Protein AF-A0A9Q1GSH5-F1 (afdb_monomer_lite)

Sequence (243 aa):
MPGALDWSPEFVQIGCDTKAAPYMNKELLRVFGKEKMWRERLWKKGLVKTSVMAPRKNPDYVGTEEDPTCIICQQYLYLSAVVCHCRPATFVCLEHWEHLCECTPRKRHLLYRHSLAELDELICMPENAISGCSNSRRQRSLLQQNLSSTDSGALTKKVKGKQMTLAQLAEEWLLNSCKIFQLSFSSNAYANALKEAQQFLWSGSEMDPVSPIVYYNHLSSHSSGGGFGLPGLVSPTVSPKIV

Organism: NCBI:txid171969

Secondary structure (DSSP, 8-state):
-PPP-------------TTTHHHHHHHHHHHHHHHHHHHHHHHHTT--EEEEPPPPS-TT-SSSTTSPBPTTT--B-SSEEEEETTEEEEEE-SSSGGGG-SS-GGGEEEEESS-HHHHHHHHHHHHHHH---S-TTHHHHHHHHHHTTTT-S--EEEETTEEEEHHHHHHHHHHHHHHHHT-SS-HHHHHHHHHHHGGGTTS-GGGTTTHHHHHHHHHHHH-SS---PPPP-----------

InterPro domains:
  IPR004198 Zinc finger, C5HC2-type [PF02928] (70-122)

pLDDT: mean 73.52, std 22.81, range [26.66, 98.31]

Radius of gyration: 21.25 Å; chains: 1; bounding box: 63×48×52 Å

Structure (mmCIF, N/CA/C/O backbone):
data_AF-A0A9Q1GSH5-F1
#
_entry.id   AF-A0A9Q1GSH5-F1
#
loop_
_atom_site.group_PDB
_atom_site.id
_atom_site.type_symbol
_atom_site.label_atom_id
_atom_site.label_alt_id
_atom_site.label_comp_id
_atom_site.label_asym_id
_atom_site.label_entity_id
_atom_site.label_seq_id
_atom_site.pdbx_PDB_ins_code
_atom_site.Cartn_x
_atom_site.Cartn_y
_atom_site.Cartn_z
_atom_site.occupancy
_atom_site.B_iso_or_equiv
_atom_site.auth_seq_id
_atom_site.auth_comp_id
_atom_site.auth_asym_id
_atom_site.auth_atom_id
_atom_site.pdbx_PDB_model_num
ATOM 1 N N . MET A 1 1 ? 44.795 -21.238 22.437 1.00 34.97 1 MET A N 1
ATOM 2 C CA . MET A 1 1 ? 44.532 -19.922 21.821 1.00 34.97 1 MET A CA 1
ATOM 3 C C . MET A 1 1 ? 43.912 -20.172 20.450 1.00 34.97 1 MET A C 1
ATOM 5 O O . MET A 1 1 ? 44.666 -20.378 19.509 1.00 34.97 1 MET A O 1
ATOM 9 N N . PRO A 1 2 ? 42.580 -20.302 20.328 1.00 35.09 2 PRO A N 1
ATOM 10 C CA . PRO A 1 2 ? 41.930 -20.400 19.026 1.00 35.09 2 PRO A CA 1
ATOM 11 C C . PRO A 1 2 ? 41.778 -19.000 18.422 1.00 35.09 2 PRO A C 1
ATOM 13 O O . PRO A 1 2 ? 41.397 -18.060 19.119 1.00 35.09 2 PRO A O 1
ATOM 16 N N . GLY A 1 3 ? 42.144 -18.887 17.146 1.00 33.84 3 GLY A N 1
ATOM 17 C CA . GLY A 1 3 ? 42.161 -17.651 16.371 1.00 33.84 3 GLY A CA 1
ATOM 18 C C . GLY A 1 3 ? 40.789 -16.994 16.268 1.00 33.84 3 GLY A C 1
ATOM 19 O O . GLY A 1 3 ? 39.771 -17.664 16.099 1.00 33.84 3 GLY A O 1
ATOM 20 N N . ALA A 1 4 ? 40.796 -15.668 16.387 1.00 36.09 4 ALA A N 1
ATOM 21 C CA . ALA A 1 4 ? 39.641 -14.823 16.163 1.00 36.09 4 ALA A CA 1
ATOM 22 C C . ALA A 1 4 ? 39.127 -15.031 14.733 1.00 36.09 4 ALA A C 1
ATOM 24 O O . ALA A 1 4 ? 39.857 -14.817 13.767 1.00 36.09 4 ALA A O 1
ATOM 25 N N . LEU A 1 5 ? 37.874 -15.469 14.617 1.00 37.97 5 LEU A N 1
ATOM 26 C CA . LEU A 1 5 ? 37.127 -15.386 13.373 1.00 37.97 5 LEU A CA 1
ATOM 27 C C . LEU A 1 5 ? 36.903 -13.901 13.087 1.00 37.97 5 LEU A C 1
ATOM 29 O O . LEU A 1 5 ? 36.197 -13.216 13.829 1.00 37.97 5 LEU A O 1
ATOM 33 N N . ASP A 1 6 ? 37.579 -13.428 12.047 1.00 32.09 6 ASP A N 1
ATOM 34 C CA . ASP A 1 6 ? 37.414 -12.120 11.430 1.00 32.09 6 ASP A CA 1
ATOM 35 C C . ASP A 1 6 ? 35.977 -12.004 10.902 1.00 32.09 6 ASP A C 1
ATOM 37 O O . ASP A 1 6 ? 35.644 -12.483 9.821 1.00 32.09 6 ASP A O 1
ATOM 41 N N . TRP A 1 7 ? 35.091 -11.432 11.718 1.00 35.31 7 TRP A N 1
ATOM 42 C CA . TRP A 1 7 ? 33.760 -11.001 11.297 1.00 35.31 7 TRP A CA 1
ATOM 43 C C . TRP A 1 7 ? 33.873 -9.618 10.658 1.00 35.31 7 TRP A C 1
ATOM 45 O O . TRP A 1 7 ? 33.422 -8.615 11.214 1.00 35.31 7 TRP A O 1
ATOM 55 N N . SER A 1 8 ? 34.489 -9.559 9.484 1.00 35.97 8 SER A N 1
ATOM 56 C CA . SER A 1 8 ? 34.325 -8.420 8.591 1.00 35.97 8 SER A CA 1
ATOM 57 C C . SER A 1 8 ? 32.989 -8.590 7.854 1.00 35.97 8 SER A C 1
ATOM 59 O O . SER A 1 8 ? 32.766 -9.645 7.257 1.00 35.97 8 SER A O 1
ATOM 61 N N . PRO A 1 9 ? 32.062 -7.613 7.892 1.00 38.12 9 PRO A N 1
ATOM 62 C CA . PRO A 1 9 ? 30.866 -7.679 7.071 1.00 38.12 9 PRO A CA 1
ATOM 63 C C . PRO A 1 9 ? 31.322 -7.584 5.619 1.00 38.12 9 PRO A C 1
ATOM 65 O O . PRO A 1 9 ? 31.797 -6.534 5.185 1.00 38.12 9 PRO A O 1
ATOM 68 N N . GLU A 1 10 ? 31.222 -8.691 4.884 1.00 31.12 10 GLU A N 1
ATOM 69 C CA . GLU A 1 10 ? 31.360 -8.683 3.435 1.00 31.12 10 GLU A CA 1
ATOM 70 C C . GLU A 1 10 ? 30.299 -7.725 2.893 1.00 31.12 10 GLU A C 1
ATOM 72 O O . GLU A 1 10 ? 29.114 -8.046 2.788 1.00 31.12 10 GLU A O 1
ATOM 77 N N . PHE A 1 11 ? 30.723 -6.495 2.605 1.00 39.59 11 PHE A N 1
ATOM 78 C CA . PHE A 1 11 ? 29.961 -5.579 1.784 1.00 39.59 11 PHE A CA 1
ATOM 79 C C . PHE A 1 11 ? 29.756 -6.298 0.459 1.00 39.59 11 PHE A C 1
ATOM 81 O O . PHE A 1 11 ? 30.686 -6.410 -0.339 1.00 39.59 11 PHE A O 1
ATOM 88 N N . VAL A 1 12 ? 28.550 -6.822 0.244 1.00 39.72 12 VAL A N 1
ATOM 89 C CA . VAL A 1 12 ? 28.134 -7.331 -1.057 1.00 39.72 12 VAL A CA 1
ATOM 90 C C . VAL A 1 12 ? 28.260 -6.158 -2.016 1.00 39.72 12 VAL A C 1
ATOM 92 O O . VAL A 1 12 ? 27.420 -5.258 -2.049 1.00 39.72 12 VAL A O 1
ATOM 95 N N . GLN A 1 13 ? 29.372 -6.120 -2.744 1.00 43.88 13 GLN A N 1
ATOM 96 C CA . GLN A 1 13 ? 29.627 -5.109 -3.746 1.00 43.88 13 GLN A CA 1
ATOM 97 C C . GLN A 1 13 ? 28.683 -5.420 -4.899 1.00 43.88 13 GLN A C 1
ATOM 99 O O . GLN A 1 13 ? 28.976 -6.246 -5.762 1.00 43.88 13 GLN A O 1
ATOM 104 N N . ILE A 1 14 ? 27.500 -4.807 -4.865 1.00 56.19 14 ILE A N 1
ATOM 105 C CA . ILE A 1 14 ? 26.541 -4.858 -5.962 1.00 56.19 14 ILE A CA 1
ATOM 106 C C . ILE A 1 14 ? 27.272 -4.262 -7.165 1.00 56.19 14 ILE A C 1
ATOM 108 O O . ILE A 1 14 ? 27.471 -3.050 -7.244 1.00 56.19 14 ILE A O 1
ATOM 112 N N . GLY A 1 15 ? 27.742 -5.129 -8.062 1.00 57.06 15 GLY A N 1
ATOM 113 C CA . GLY A 1 15 ? 28.452 -4.760 -9.279 1.00 57.06 15 GLY A CA 1
ATOM 114 C C . GLY A 1 15 ? 27.506 -4.075 -10.256 1.00 57.06 15 GLY A C 1
ATOM 115 O O . GLY A 1 15 ? 27.074 -4.673 -11.234 1.00 57.06 15 GLY A O 1
ATOM 116 N N . CYS A 1 16 ? 27.132 -2.832 -9.970 1.00 63.25 16 CYS A N 1
ATOM 117 C CA . CYS A 1 16 ? 26.381 -1.992 -10.886 1.00 63.25 16 CYS A CA 1
ATOM 118 C C . CYS A 1 16 ? 27.379 -1.292 -11.813 1.00 63.25 16 CYS A C 1
ATOM 120 O O . CYS A 1 16 ? 28.283 -0.602 -11.338 1.00 63.25 16 CYS A O 1
ATOM 122 N N . ASP A 1 17 ? 27.230 -1.472 -13.130 1.00 73.31 17 ASP A N 1
ATOM 123 C CA . ASP A 1 17 ? 27.999 -0.710 -14.118 1.00 73.31 17 ASP A CA 1
ATOM 124 C C . ASP A 1 17 ? 27.843 0.787 -13.816 1.00 73.31 17 ASP A C 1
ATOM 126 O O . ASP A 1 17 ? 26.731 1.322 -13.809 1.00 73.31 17 ASP A O 1
ATOM 130 N N . THR A 1 18 ? 28.958 1.475 -13.568 1.00 76.25 18 THR A N 1
ATOM 131 C CA . THR A 1 18 ? 28.984 2.901 -13.214 1.00 76.25 18 THR A CA 1
ATOM 132 C C . THR A 1 18 ? 28.333 3.781 -14.281 1.00 76.25 18 THR A C 1
ATOM 134 O O . THR A 1 18 ? 27.841 4.865 -13.967 1.00 76.25 18 THR A O 1
ATOM 137 N N . LYS A 1 19 ? 28.258 3.309 -15.533 1.00 80.50 19 LYS A N 1
ATOM 138 C CA . LYS A 1 19 ? 27.541 3.979 -16.626 1.00 80.50 19 LYS A CA 1
ATOM 139 C C . LYS A 1 19 ? 26.026 3.772 -16.561 1.00 80.50 19 LYS A C 1
ATOM 141 O O . LYS A 1 19 ? 25.282 4.664 -16.964 1.00 80.50 19 LYS A O 1
ATOM 146 N N . ALA A 1 20 ? 25.566 2.627 -16.056 1.00 78.69 20 ALA A N 1
ATOM 147 C CA . ALA A 1 20 ? 24.148 2.286 -15.917 1.00 78.69 20 ALA A CA 1
ATOM 148 C C . ALA A 1 20 ? 23.537 2.818 -14.609 1.00 78.69 20 ALA A C 1
ATOM 150 O O . ALA A 1 20 ? 22.365 3.201 -14.582 1.00 78.69 20 ALA A O 1
ATOM 151 N N . ALA A 1 21 ? 24.347 2.911 -13.554 1.00 77.62 21 ALA A N 1
ATOM 152 C CA . ALA A 1 21 ? 23.991 3.410 -12.230 1.00 77.62 21 ALA A CA 1
ATOM 153 C C . ALA A 1 21 ? 23.112 4.678 -12.207 1.00 77.62 21 ALA A C 1
ATOM 155 O O . ALA A 1 21 ? 22.066 4.654 -11.555 1.00 77.62 21 ALA A O 1
ATOM 156 N N . PRO A 1 22 ? 23.443 5.781 -12.915 1.00 79.38 22 PRO A N 1
ATOM 157 C CA . PRO A 1 22 ? 22.617 6.989 -12.868 1.00 79.38 22 PRO A CA 1
ATOM 158 C C . PRO A 1 22 ? 21.214 6.780 -13.457 1.00 79.38 22 PRO A C 1
ATOM 160 O O . PRO A 1 22 ? 20.242 7.340 -12.947 1.00 79.38 22 PRO A O 1
ATOM 163 N N . TYR A 1 23 ? 21.087 5.959 -14.503 1.00 82.88 23 TYR A N 1
ATOM 164 C CA . TYR A 1 23 ? 19.794 5.632 -15.105 1.00 82.88 23 TYR A CA 1
ATOM 165 C C . TYR A 1 23 ? 18.976 4.731 -14.185 1.00 82.88 23 TYR A C 1
ATOM 167 O O . TYR A 1 23 ? 17.793 4.988 -13.973 1.00 82.88 23 TYR A O 1
ATOM 175 N N . MET A 1 24 ? 19.617 3.727 -13.584 1.00 82.25 24 MET A N 1
ATOM 176 C CA . MET A 1 24 ? 18.979 2.855 -12.601 1.00 82.25 24 MET A CA 1
ATOM 177 C C . MET A 1 24 ? 18.469 3.650 -11.399 1.00 82.25 24 MET A C 1
ATOM 179 O O . MET A 1 24 ? 17.294 3.541 -11.068 1.00 82.25 24 MET A O 1
ATOM 183 N N . ASN A 1 25 ? 19.295 4.514 -10.804 1.00 79.88 25 ASN A N 1
ATOM 184 C CA . ASN A 1 25 ? 18.892 5.346 -9.667 1.00 79.88 25 ASN A CA 1
ATOM 185 C C . ASN A 1 25 ? 17.712 6.256 -10.020 1.00 79.88 25 ASN A C 1
ATOM 187 O O . ASN A 1 25 ? 16.754 6.359 -9.254 1.00 79.88 25 ASN A O 1
ATOM 191 N N . LYS A 1 26 ? 17.730 6.873 -11.208 1.00 83.81 26 LYS A N 1
ATOM 192 C CA . LYS A 1 26 ? 16.608 7.686 -11.690 1.00 83.81 26 LYS A CA 1
ATOM 193 C C . LYS A 1 26 ? 15.316 6.872 -11.796 1.00 83.81 26 LYS A C 1
ATOM 195 O O . LYS A 1 26 ? 14.264 7.343 -11.362 1.00 83.81 26 LYS A O 1
ATOM 200 N N . GLU A 1 27 ? 15.380 5.666 -12.353 1.00 88.56 27 GLU A N 1
ATOM 201 C CA . GLU A 1 27 ? 14.209 4.797 -12.487 1.00 88.56 27 GLU A CA 1
ATOM 202 C C . GLU A 1 27 ? 13.716 4.266 -11.137 1.00 88.56 27 GLU A C 1
ATOM 204 O O . GLU A 1 27 ? 12.509 4.268 -10.894 1.00 88.56 27 GLU A O 1
ATOM 209 N N . LEU A 1 28 ? 14.616 3.896 -10.224 1.00 87.75 28 LEU A N 1
ATOM 210 C CA . LEU A 1 28 ? 14.270 3.469 -8.866 1.00 87.75 28 LEU A CA 1
ATOM 211 C C . LEU A 1 28 ? 13.559 4.583 -8.091 1.00 87.75 28 LEU A C 1
ATOM 213 O O . LEU A 1 28 ? 12.504 4.345 -7.503 1.00 87.75 28 LEU A O 1
ATOM 217 N N . LEU A 1 29 ? 14.062 5.818 -8.168 1.00 87.31 29 LEU A N 1
ATOM 218 C CA . LEU A 1 29 ? 13.411 6.988 -7.573 1.00 87.31 29 LEU A CA 1
ATOM 219 C C . LEU A 1 29 ? 12.030 7.249 -8.181 1.00 87.31 29 LEU A C 1
ATOM 221 O O . LEU A 1 29 ? 11.082 7.562 -7.458 1.00 87.31 29 LEU A O 1
ATOM 225 N N . ARG A 1 30 ? 11.884 7.091 -9.503 1.00 90.50 30 ARG A N 1
ATOM 226 C CA . ARG A 1 30 ? 10.587 7.219 -10.184 1.00 90.50 30 ARG A CA 1
ATOM 227 C C . ARG A 1 30 ? 9.598 6.159 -9.698 1.00 90.50 30 ARG A C 1
ATOM 229 O O . ARG A 1 30 ? 8.437 6.484 -9.447 1.00 90.50 30 ARG A O 1
ATOM 236 N N . VAL A 1 31 ? 10.040 4.908 -9.569 1.00 91.94 31 VAL A N 1
ATOM 237 C CA . VAL A 1 31 ? 9.223 3.792 -9.071 1.00 91.94 31 VAL A CA 1
ATOM 238 C C . VAL A 1 31 ? 8.808 4.037 -7.622 1.00 91.94 31 VAL A C 1
ATOM 240 O O . VAL A 1 31 ? 7.618 3.966 -7.325 1.00 91.94 31 VAL A O 1
ATOM 243 N N . PHE A 1 32 ? 9.743 4.412 -6.748 1.00 91.81 32 PHE A N 1
ATOM 244 C CA . PHE A 1 32 ? 9.466 4.738 -5.349 1.00 91.81 32 PHE A CA 1
ATOM 245 C C . PHE A 1 32 ? 8.489 5.897 -5.188 1.00 91.81 32 PHE A C 1
ATOM 247 O O . PHE A 1 32 ? 7.507 5.776 -4.459 1.00 91.81 32 PHE A O 1
ATOM 254 N N . GLY A 1 33 ? 8.712 7.004 -5.900 1.00 90.94 33 GLY A N 1
ATOM 255 C CA . GLY A 1 33 ? 7.821 8.161 -5.850 1.00 90.94 33 GLY A CA 1
ATOM 256 C C . GLY A 1 33 ? 6.398 7.804 -6.280 1.00 90.94 33 GLY A C 1
ATOM 257 O O . GLY A 1 33 ? 5.430 8.185 -5.619 1.00 90.94 33 GLY A O 1
ATOM 258 N N . LYS A 1 34 ? 6.266 7.011 -7.351 1.00 94.44 34 LYS A N 1
ATOM 259 C CA . LYS A 1 34 ? 4.972 6.526 -7.842 1.00 94.44 34 LYS A CA 1
ATOM 260 C C . LYS A 1 34 ? 4.291 5.599 -6.832 1.00 94.44 34 LYS A C 1
ATOM 262 O O . LYS A 1 34 ? 3.103 5.766 -6.566 1.00 94.44 34 LYS A O 1
ATOM 267 N N . GLU A 1 35 ? 5.037 4.659 -6.264 1.00 95.69 35 GLU A N 1
ATOM 268 C CA . GLU A 1 35 ? 4.556 3.715 -5.254 1.00 95.69 35 GLU A CA 1
ATOM 269 C C . GLU A 1 35 ? 4.056 4.445 -4.000 1.00 95.69 35 GLU A C 1
ATOM 271 O O . GLU A 1 35 ? 2.913 4.252 -3.579 1.00 95.69 35 GLU A O 1
ATOM 276 N N . LYS A 1 36 ? 4.874 5.352 -3.454 1.00 93.88 36 LYS A N 1
ATOM 277 C CA . LYS A 1 36 ? 4.535 6.196 -2.304 1.00 93.88 36 LYS A CA 1
ATOM 278 C C . LYS A 1 36 ? 3.255 6.990 -2.549 1.00 93.88 36 LYS A C 1
ATOM 280 O O . LYS A 1 36 ? 2.306 6.868 -1.776 1.00 93.88 36 LYS A O 1
ATOM 285 N N . MET A 1 37 ? 3.201 7.740 -3.651 1.00 94.62 37 MET A N 1
ATOM 286 C CA . MET A 1 37 ? 2.047 8.572 -4.006 1.00 94.62 37 MET A CA 1
ATOM 287 C C . MET A 1 37 ? 0.753 7.753 -4.074 1.00 94.62 37 MET A C 1
ATOM 289 O O . MET A 1 37 ? -0.279 8.170 -3.540 1.00 94.62 37 MET A O 1
ATOM 293 N N . TRP A 1 38 ? 0.794 6.563 -4.677 1.00 96.69 38 TRP A N 1
ATOM 294 C CA . TRP A 1 38 ? -0.391 5.719 -4.776 1.00 96.69 38 TRP A CA 1
ATOM 295 C C . TRP A 1 38 ? -0.813 5.113 -3.437 1.00 96.69 38 TRP A C 1
ATOM 297 O O . TRP A 1 38 ? -2.005 5.156 -3.127 1.00 96.69 38 TRP A O 1
ATOM 307 N N . ARG A 1 39 ? 0.111 4.604 -2.610 1.00 96.44 39 ARG A N 1
ATOM 308 C CA . ARG A 1 39 ? -0.238 4.074 -1.275 1.00 96.44 39 ARG A CA 1
ATOM 309 C C . ARG A 1 39 ? -0.872 5.148 -0.388 1.00 96.44 39 ARG A C 1
ATOM 311 O O . ARG A 1 39 ? -1.925 4.924 0.212 1.00 96.44 39 ARG A O 1
ATOM 318 N N . GLU A 1 40 ? -0.301 6.349 -0.395 1.00 93.88 40 GLU A N 1
ATOM 319 C CA . GLU A 1 40 ? -0.843 7.520 0.297 1.00 93.88 40 GLU A CA 1
ATOM 320 C C . GLU A 1 40 ? -2.247 7.890 -0.197 1.00 93.88 40 GLU A C 1
ATOM 322 O O . GLU A 1 40 ? -3.157 8.155 0.599 1.00 93.88 40 GLU A O 1
ATOM 327 N N . ARG A 1 41 ? -2.460 7.866 -1.517 1.00 93.88 41 ARG A N 1
ATOM 328 C CA . ARG A 1 41 ? -3.761 8.143 -2.134 1.00 93.88 41 ARG A CA 1
ATOM 329 C C . ARG A 1 41 ? -4.818 7.116 -1.734 1.00 93.88 41 ARG A C 1
ATOM 331 O O . ARG A 1 41 ? -5.942 7.505 -1.412 1.00 93.88 41 ARG A O 1
ATOM 338 N N . LEU A 1 42 ? -4.472 5.830 -1.718 1.00 94.69 42 LEU A N 1
ATOM 339 C CA . LEU A 1 42 ? -5.362 4.749 -1.281 1.00 94.69 42 LEU A CA 1
ATOM 340 C C . LEU A 1 42 ? -5.777 4.922 0.182 1.00 94.69 42 LEU A C 1
ATOM 342 O O . LEU A 1 42 ? -6.965 4.830 0.511 1.00 94.69 42 LEU A O 1
ATOM 346 N N . TRP A 1 43 ? -4.820 5.254 1.048 1.00 93.69 43 TRP A N 1
ATOM 347 C CA . TRP A 1 43 ? -5.090 5.516 2.457 1.00 93.69 43 TRP A CA 1
ATOM 348 C C . TRP A 1 43 ? -6.002 6.737 2.650 1.00 93.69 43 TRP A C 1
ATOM 350 O O . TRP A 1 43 ? -7.003 6.647 3.369 1.00 93.69 43 TRP A O 1
ATOM 360 N N . LYS A 1 44 ? -5.739 7.846 1.935 1.00 92.12 44 LYS A N 1
ATOM 361 C CA . LYS A 1 44 ? -6.604 9.046 1.890 1.00 92.12 44 LYS A CA 1
ATOM 362 C C . LYS A 1 44 ? -8.038 8.696 1.451 1.00 92.12 44 LYS A C 1
ATOM 364 O O . LYS A 1 44 ? -8.998 9.272 1.961 1.00 92.12 44 LYS A O 1
ATOM 369 N N . LYS A 1 45 ? -8.202 7.724 0.547 1.00 92.75 45 LYS A N 1
ATOM 370 C CA . LYS A 1 45 ? -9.500 7.219 0.056 1.00 92.75 45 LYS A CA 1
ATOM 371 C C . LYS A 1 45 ? -10.181 6.209 0.993 1.00 92.75 45 LYS A C 1
ATOM 373 O O . LYS A 1 45 ? -11.296 5.773 0.710 1.00 92.75 45 LYS A O 1
ATOM 378 N N . GLY A 1 46 ? -9.567 5.868 2.127 1.00 91.62 46 GLY A N 1
ATOM 379 C CA . GLY A 1 46 ? -10.166 5.028 3.168 1.00 91.62 46 GLY A CA 1
ATOM 380 C C . GLY A 1 46 ? -9.826 3.539 3.077 1.00 91.62 46 GLY A C 1
ATOM 381 O O . GLY A 1 46 ? -10.454 2.736 3.774 1.00 91.62 46 GLY A O 1
ATOM 382 N N . LEU A 1 47 ? -8.843 3.166 2.256 1.00 93.75 47 LEU A N 1
ATOM 383 C CA . LEU A 1 47 ? -8.286 1.817 2.212 1.00 93.75 47 LEU A CA 1
ATOM 384 C C . LEU A 1 47 ? -7.233 1.680 3.324 1.00 93.75 47 LEU A C 1
ATOM 386 O O . LEU A 1 47 ? -6.062 1.988 3.144 1.00 93.75 47 LEU A O 1
ATOM 390 N N . VAL A 1 48 ? -7.690 1.292 4.515 1.00 91.25 48 VAL A N 1
ATOM 391 C CA . VAL A 1 48 ? -6.860 1.271 5.738 1.00 91.25 48 VAL A CA 1
ATOM 392 C C . VAL A 1 48 ? -6.283 -0.099 6.074 1.00 91.25 48 VAL A C 1
ATOM 394 O O . VAL A 1 48 ? -5.329 -0.188 6.836 1.00 91.25 48 VAL A O 1
ATOM 397 N N . LYS A 1 49 ? -6.876 -1.168 5.543 1.00 92.81 49 LYS A N 1
ATOM 398 C CA . LYS A 1 49 ? -6.438 -2.536 5.813 1.00 92.81 49 LYS A CA 1
ATOM 399 C C . LYS A 1 49 ? -5.271 -2.880 4.906 1.00 92.81 49 LYS A C 1
ATOM 401 O O . LYS A 1 49 ? -5.392 -2.760 3.685 1.00 92.81 49 LYS A O 1
ATOM 406 N N . THR A 1 50 ? -4.181 -3.339 5.498 1.00 94.06 50 THR A N 1
ATOM 407 C CA . THR A 1 50 ? -2.957 -3.664 4.772 1.00 94.06 50 THR A CA 1
AT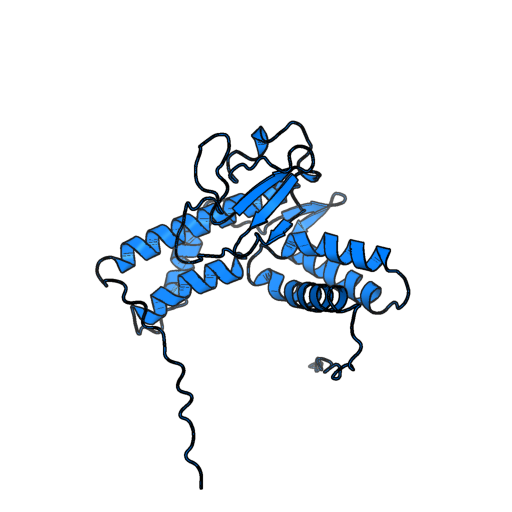OM 408 C C . THR A 1 50 ? -2.367 -4.973 5.284 1.00 94.06 50 THR A C 1
ATOM 410 O O . THR A 1 50 ? -2.661 -5.412 6.400 1.00 94.06 50 THR A O 1
ATOM 413 N N . SER A 1 51 ? -1.569 -5.641 4.461 1.00 92.06 51 SER A N 1
ATOM 414 C CA . SER A 1 51 ? -0.832 -6.842 4.851 1.00 92.06 51 SER A CA 1
ATOM 415 C C . SER A 1 51 ? 0.413 -7.001 3.988 1.00 92.06 51 SER A C 1
ATOM 417 O O . SER A 1 51 ? 0.430 -6.574 2.832 1.00 92.06 51 SER A O 1
ATOM 419 N N . VAL A 1 52 ? 1.439 -7.640 4.542 1.00 91.81 52 VAL A N 1
ATOM 420 C CA . VAL A 1 52 ? 2.638 -7.996 3.781 1.00 91.81 52 VAL A CA 1
ATOM 421 C C . VAL A 1 52 ? 2.298 -9.141 2.820 1.00 91.81 52 VAL A C 1
ATOM 423 O O . VAL A 1 52 ? 1.532 -10.045 3.163 1.00 91.81 52 VAL A O 1
ATOM 426 N N . MET A 1 53 ? 2.826 -9.089 1.600 1.00 91.38 53 MET A N 1
ATOM 427 C CA . MET A 1 53 ? 2.726 -10.180 0.631 1.00 91.38 53 MET A CA 1
ATOM 428 C C . MET A 1 53 ? 3.475 -11.421 1.125 1.00 91.38 53 MET A C 1
ATOM 430 O O . MET A 1 53 ? 4.462 -11.317 1.850 1.00 91.38 53 MET A O 1
ATOM 434 N N . ALA A 1 54 ? 3.033 -12.604 0.697 1.00 86.38 54 ALA A N 1
ATOM 435 C CA . ALA A 1 54 ? 3.747 -13.833 1.014 1.00 86.38 54 ALA A CA 1
ATOM 436 C C . ALA A 1 54 ? 5.193 -13.781 0.465 1.00 86.38 54 ALA A C 1
ATOM 438 O O . ALA A 1 54 ? 5.406 -13.293 -0.656 1.00 86.38 54 ALA A O 1
ATOM 439 N N . PRO A 1 55 ? 6.187 -14.281 1.225 1.00 84.44 55 PRO A N 1
ATOM 440 C CA . PRO A 1 55 ? 7.543 -14.438 0.719 1.00 84.44 55 PRO A CA 1
ATOM 441 C C . PRO A 1 55 ? 7.550 -15.288 -0.553 1.00 84.44 55 PRO A C 1
ATOM 443 O O . PRO A 1 55 ? 6.822 -16.277 -0.650 1.00 84.44 55 PRO A O 1
ATOM 446 N N . ARG A 1 56 ? 8.379 -14.902 -1.526 1.00 84.69 56 ARG A N 1
ATOM 447 C CA . ARG A 1 56 ? 8.582 -15.695 -2.744 1.00 84.69 56 ARG A CA 1
ATOM 448 C C . ARG A 1 56 ? 9.523 -16.849 -2.473 1.00 84.69 56 ARG A C 1
ATOM 450 O O . ARG A 1 56 ? 10.442 -16.711 -1.667 1.00 84.69 56 ARG A O 1
ATOM 457 N N . LYS A 1 57 ? 9.352 -17.940 -3.215 1.00 84.31 57 LYS A N 1
ATOM 458 C CA . LYS A 1 57 ? 10.349 -19.017 -3.239 1.00 84.31 57 LYS A CA 1
ATOM 459 C C . LYS A 1 57 ? 11.601 -18.575 -3.989 1.00 84.31 57 LYS A C 1
ATOM 461 O O . LYS A 1 57 ? 12.702 -18.905 -3.571 1.00 84.31 57 LYS A O 1
ATOM 466 N N . ASN A 1 58 ? 11.416 -17.789 -5.052 1.00 80.81 58 ASN A N 1
ATOM 467 C CA . ASN A 1 58 ? 12.488 -17.306 -5.921 1.00 80.81 58 ASN A CA 1
ATOM 468 C C . ASN A 1 58 ? 12.543 -15.765 -5.900 1.00 80.81 58 ASN A C 1
ATOM 470 O O . ASN A 1 58 ? 11.964 -15.114 -6.773 1.00 80.81 58 ASN A O 1
ATOM 474 N N . PRO A 1 59 ? 13.193 -15.150 -4.893 1.00 79.25 59 PRO A N 1
ATOM 475 C CA . PRO A 1 59 ? 13.207 -13.698 -4.718 1.00 79.25 59 PRO A CA 1
ATOM 476 C C . PRO A 1 59 ? 13.977 -12.940 -5.808 1.00 79.25 59 PRO A C 1
ATOM 478 O O . PRO A 1 59 ? 13.749 -11.743 -5.946 1.00 79.25 59 PRO A O 1
ATOM 481 N N . ASP A 1 60 ? 14.803 -13.607 -6.610 1.00 78.94 60 ASP A N 1
ATOM 482 C CA . ASP A 1 60 ? 15.613 -12.955 -7.650 1.00 78.94 60 ASP A CA 1
ATOM 483 C C . ASP A 1 60 ? 14.874 -12.772 -8.987 1.00 78.94 60 ASP A C 1
ATOM 485 O O . ASP A 1 60 ? 15.353 -12.074 -9.879 1.00 78.94 60 ASP A O 1
ATOM 489 N N . TYR A 1 61 ? 13.686 -13.368 -9.139 1.00 78.62 61 TYR A N 1
ATOM 490 C CA . TYR A 1 61 ? 12.945 -13.387 -10.401 1.00 78.62 61 TYR A CA 1
ATOM 491 C C . TYR A 1 61 ? 11.594 -12.693 -10.256 1.00 78.62 61 TYR A C 1
ATOM 493 O O . TYR A 1 61 ? 10.843 -12.953 -9.321 1.00 78.62 61 TYR A O 1
ATOM 501 N N . VAL A 1 62 ? 11.261 -11.807 -11.193 1.00 79.88 62 VAL A N 1
ATOM 502 C CA . VAL A 1 62 ? 9.943 -11.157 -11.282 1.00 79.88 62 VAL A CA 1
ATOM 503 C C . VAL A 1 62 ? 9.132 -11.812 -12.395 1.00 79.88 62 VAL A C 1
ATOM 505 O O . VAL A 1 62 ? 9.672 -12.110 -13.457 1.00 79.88 62 VAL A O 1
ATOM 5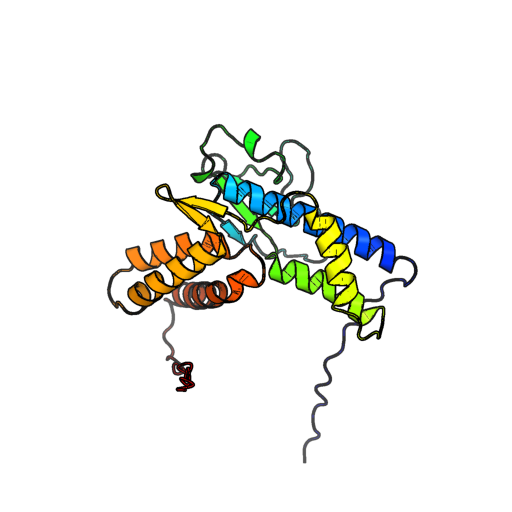08 N N . GLY A 1 63 ? 7.834 -11.994 -12.165 1.00 72.12 63 GLY A N 1
ATOM 509 C CA . GLY A 1 63 ? 6.903 -12.518 -13.164 1.00 72.12 63 GLY A CA 1
ATOM 510 C C . GLY A 1 63 ? 6.849 -14.040 -13.224 1.00 72.12 63 GLY A C 1
ATOM 511 O O . GLY A 1 63 ? 6.612 -14.618 -14.280 1.00 72.12 63 GLY A O 1
ATOM 512 N N . THR A 1 64 ? 7.095 -14.691 -12.090 1.00 74.81 64 THR A N 1
ATOM 513 C CA . THR A 1 64 ? 6.820 -16.126 -11.926 1.00 74.81 64 THR A CA 1
ATOM 514 C C . THR A 1 64 ? 5.328 -16.348 -11.645 1.00 74.81 64 THR A C 1
ATOM 516 O O . THR A 1 64 ? 4.609 -15.387 -11.374 1.00 74.81 64 THR A O 1
ATOM 519 N N . GLU A 1 65 ? 4.851 -17.601 -11.640 1.00 70.44 65 GLU A N 1
ATOM 520 C CA . GLU A 1 65 ? 3.462 -17.926 -11.245 1.00 70.44 65 GLU A CA 1
ATOM 521 C C . GLU A 1 65 ? 3.089 -17.422 -9.832 1.00 70.44 65 GLU A C 1
ATOM 523 O O . GLU A 1 65 ? 1.911 -17.347 -9.487 1.00 70.44 65 GLU A O 1
ATOM 528 N N . GLU A 1 66 ? 4.080 -17.050 -9.013 1.00 79.50 66 GLU A N 1
ATOM 529 C CA . GLU A 1 66 ? 3.895 -16.499 -7.667 1.00 79.50 66 GLU A CA 1
ATOM 530 C C . GLU A 1 66 ? 3.533 -15.003 -7.660 1.00 79.50 66 GLU A C 1
ATOM 532 O O . GLU A 1 66 ? 2.986 -14.516 -6.669 1.00 79.50 66 GLU A O 1
ATOM 537 N N . ASP A 1 67 ? 3.840 -14.257 -8.730 1.00 84.44 67 ASP A N 1
ATOM 538 C CA . ASP A 1 67 ? 3.568 -12.820 -8.815 1.00 84.44 67 ASP A CA 1
ATOM 539 C C . ASP A 1 67 ? 2.184 -12.579 -9.446 1.00 84.44 67 ASP A C 1
ATOM 541 O O . ASP A 1 67 ? 1.997 -12.828 -10.642 1.00 84.44 67 ASP A O 1
ATOM 545 N N . PRO A 1 68 ? 1.198 -12.051 -8.694 1.00 91.00 68 PRO A N 1
ATOM 546 C CA . PRO A 1 68 ? -0.126 -11.821 -9.248 1.00 91.00 68 PRO A CA 1
ATOM 547 C C . PRO A 1 68 ? -0.077 -10.748 -10.336 1.00 91.00 68 PRO A C 1
ATOM 549 O O . PRO A 1 68 ? 0.690 -9.786 -10.254 1.00 91.00 68 PRO A O 1
ATOM 552 N N . THR A 1 69 ? -0.942 -10.868 -11.338 1.00 95.56 69 THR A N 1
ATOM 553 C CA . THR A 1 69 ? -1.114 -9.842 -12.368 1.00 95.56 69 THR A CA 1
ATOM 554 C C . THR A 1 69 ? -2.342 -8.989 -12.088 1.00 95.56 69 THR A C 1
ATOM 556 O O . THR A 1 69 ? -3.327 -9.419 -11.480 1.00 95.56 69 THR A O 1
ATOM 559 N N . CYS A 1 70 ? -2.298 -7.733 -12.528 1.00 97.62 70 CYS A N 1
ATOM 560 C CA . CYS A 1 70 ? -3.495 -6.911 -12.552 1.00 97.62 70 CYS A CA 1
ATOM 561 C C . CYS A 1 70 ? -4.474 -7.474 -13.580 1.00 97.62 70 CYS A C 1
ATOM 563 O O . CYS A 1 70 ? -4.156 -7.510 -14.764 1.00 97.62 70 CYS A O 1
ATOM 565 N N . ILE A 1 71 ? -5.706 -7.774 -13.172 1.00 97.56 71 ILE A N 1
ATOM 566 C CA . ILE A 1 71 ? -6.720 -8.278 -14.111 1.00 97.56 71 ILE A CA 1
ATOM 567 C C . ILE A 1 71 ? -7.112 -7.292 -15.227 1.00 97.56 71 ILE A C 1
ATOM 569 O O . ILE A 1 71 ? -7.751 -7.696 -16.191 1.00 97.56 71 ILE A O 1
ATOM 573 N N . ILE A 1 72 ? -6.748 -6.010 -15.103 1.00 97.81 72 ILE A N 1
ATOM 574 C CA . ILE A 1 72 ? -7.085 -4.960 -16.075 1.00 97.81 72 ILE A CA 1
ATOM 575 C C . ILE A 1 72 ? -5.911 -4.696 -17.023 1.00 97.81 72 ILE A C 1
ATOM 577 O O . ILE A 1 72 ? -6.063 -4.857 -18.228 1.00 97.81 72 ILE A O 1
ATOM 581 N N . CYS A 1 73 ? -4.733 -4.325 -16.506 1.00 97.69 73 CYS A N 1
ATOM 582 C CA . CYS A 1 73 ? -3.573 -4.005 -17.351 1.00 97.69 73 CYS A CA 1
ATOM 583 C C . CYS A 1 73 ? -2.566 -5.144 -17.535 1.00 97.69 73 CYS A C 1
ATOM 585 O O . CYS A 1 73 ? -1.555 -4.938 -18.198 1.00 97.69 73 CYS A O 1
ATOM 587 N N . GLN A 1 74 ? -2.797 -6.312 -16.931 1.00 95.81 74 GLN A N 1
ATOM 588 C CA . GLN A 1 74 ? -1.934 -7.499 -17.019 1.00 95.81 74 GLN A CA 1
ATOM 589 C C . GLN A 1 74 ? -0.488 -7.304 -16.525 1.00 95.81 74 GLN A C 1
ATOM 591 O O . GLN A 1 74 ? 0.344 -8.192 -16.664 1.00 95.81 74 GLN A O 1
ATOM 596 N N . GLN A 1 75 ? -0.176 -6.172 -15.886 1.00 93.69 75 GLN A N 1
ATOM 597 C CA . GLN A 1 75 ? 1.129 -5.942 -15.273 1.00 93.69 75 GLN A CA 1
ATOM 598 C C . GLN A 1 75 ? 1.317 -6.831 -14.035 1.00 93.69 75 GLN A C 1
ATOM 600 O O . GLN A 1 75 ? 0.410 -6.926 -13.202 1.00 93.69 75 GLN A O 1
ATOM 605 N N . TYR A 1 76 ? 2.516 -7.399 -13.871 1.00 94.31 76 TYR A N 1
ATOM 606 C CA . TYR A 1 76 ? 2.939 -8.053 -12.631 1.00 94.31 76 TYR A CA 1
ATOM 607 C C . TYR A 1 76 ? 2.944 -7.081 -11.444 1.00 94.31 76 TYR A C 1
ATOM 609 O O . TYR A 1 76 ? 3.511 -5.985 -11.498 1.00 94.31 76 TYR A O 1
ATOM 617 N N . LEU A 1 77 ? 2.328 -7.503 -10.345 1.00 94.44 77 LEU A N 1
ATOM 618 C CA . LEU A 1 77 ? 2.133 -6.720 -9.128 1.00 94.44 77 LEU A CA 1
ATOM 619 C C . LEU A 1 77 ? 3.228 -7.017 -8.105 1.00 94.44 77 LEU A C 1
ATOM 621 O O . LEU A 1 77 ? 2.963 -7.499 -7.007 1.00 94.44 77 LEU A O 1
ATOM 625 N N . TYR A 1 78 ? 4.473 -6.732 -8.483 1.00 92.25 78 TYR A N 1
ATOM 626 C CA . TYR A 1 78 ? 5.634 -7.082 -7.667 1.00 92.25 78 TYR A CA 1
ATOM 627 C C . TYR A 1 78 ? 5.686 -6.342 -6.318 1.00 92.25 78 TYR A C 1
ATOM 629 O O . TYR A 1 78 ? 5.905 -6.970 -5.283 1.00 92.25 78 TYR A O 1
ATOM 637 N N . LEU A 1 79 ? 5.515 -5.013 -6.330 1.00 93.38 79 LEU A N 1
ATOM 638 C CA . LEU A 1 79 ? 5.669 -4.174 -5.133 1.00 93.38 79 LEU A CA 1
ATOM 639 C C . LEU A 1 79 ? 4.421 -4.159 -4.258 1.00 93.38 79 LEU A C 1
ATOM 641 O O . LEU A 1 79 ? 4.531 -4.288 -3.040 1.00 93.38 79 LEU A O 1
ATOM 645 N N . SER A 1 80 ? 3.257 -3.975 -4.882 1.00 96.38 80 SER A N 1
ATOM 646 C CA . SER A 1 80 ? 1.973 -3.914 -4.197 1.00 96.38 80 SER A CA 1
ATOM 647 C C . SER A 1 80 ? 0.818 -4.334 -5.095 1.00 96.38 80 SER A C 1
ATOM 649 O O . SER A 1 80 ? 0.867 -4.205 -6.319 1.00 96.38 80 SER A O 1
ATOM 651 N N . ALA A 1 81 ? -0.266 -4.766 -4.458 1.00 97.38 81 ALA A N 1
ATOM 652 C CA . ALA A 1 81 ? -1.520 -5.145 -5.089 1.00 97.38 81 ALA A CA 1
ATOM 653 C C . ALA A 1 81 ? -2.708 -4.695 -4.234 1.00 97.38 81 ALA A C 1
ATOM 655 O O . ALA A 1 81 ? -2.600 -4.560 -3.016 1.00 97.38 81 ALA A O 1
ATOM 656 N N . VAL A 1 82 ? -3.871 -4.521 -4.858 1.00 97.94 82 VAL A N 1
ATOM 657 C CA . VAL A 1 82 ? -5.141 -4.353 -4.146 1.00 97.94 82 VAL A CA 1
ATOM 658 C C . VAL A 1 82 ? -6.021 -5.570 -4.385 1.00 97.94 82 VAL A C 1
ATOM 660 O O . VAL A 1 82 ? -6.248 -5.975 -5.525 1.00 97.94 82 VAL A O 1
ATOM 663 N N . VAL A 1 83 ? -6.546 -6.117 -3.292 1.00 97.38 83 VAL A N 1
ATOM 664 C CA . VAL A 1 83 ? -7.508 -7.224 -3.275 1.00 97.38 83 VAL A CA 1
ATOM 665 C C . VAL A 1 83 ? -8.751 -6.809 -2.489 1.00 97.38 83 VAL A C 1
ATOM 667 O O . VAL A 1 83 ? -8.736 -5.850 -1.716 1.00 97.38 83 VAL A O 1
ATOM 670 N N . CYS A 1 84 ? -9.866 -7.508 -2.674 1.00 96.94 84 CYS A N 1
ATOM 671 C CA . CYS A 1 84 ? -11.069 -7.296 -1.880 1.00 96.94 84 CYS A CA 1
ATOM 672 C C . CYS A 1 84 ? -11.574 -8.626 -1.341 1.00 96.94 84 CYS A C 1
ATOM 674 O O . CYS A 1 84 ? -11.511 -9.641 -2.023 1.00 96.94 84 CYS A O 1
ATOM 676 N N . HIS A 1 85 ? -12.150 -8.609 -0.140 1.00 92.06 85 HIS A N 1
ATOM 677 C CA . HIS A 1 85 ? -12.728 -9.811 0.457 1.00 92.06 85 HIS A CA 1
ATOM 678 C C . HIS A 1 85 ? -13.835 -10.450 -0.404 1.00 92.06 85 HIS A C 1
ATOM 680 O O . HIS A 1 85 ? -13.998 -11.661 -0.375 1.00 92.06 85 HIS A O 1
ATOM 686 N N . CYS A 1 86 ? -14.565 -9.661 -1.205 1.00 96.44 86 CYS A N 1
ATOM 687 C CA . CYS A 1 86 ? -15.572 -10.204 -2.125 1.00 96.44 86 CYS A CA 1
ATOM 688 C C . CYS A 1 86 ? -14.976 -10.938 -3.340 1.00 96.44 86 CYS A C 1
ATOM 690 O O . CYS A 1 86 ? -15.685 -11.698 -3.991 1.00 96.44 86 CYS A O 1
ATOM 692 N N . ARG A 1 87 ? -13.697 -10.698 -3.658 1.00 95.31 87 ARG A N 1
ATOM 693 C CA . ARG A 1 87 ? -12.972 -11.292 -4.790 1.00 95.31 87 ARG A CA 1
ATOM 694 C C . ARG A 1 87 ? -11.531 -11.630 -4.378 1.00 95.31 87 ARG A C 1
ATOM 696 O O . ARG A 1 87 ? -10.602 -10.947 -4.806 1.00 95.31 87 ARG A O 1
ATOM 703 N N . PRO A 1 88 ? -11.328 -12.650 -3.525 1.00 91.06 88 PRO A N 1
ATOM 704 C CA . PRO A 1 88 ? -10.023 -12.929 -2.921 1.00 91.06 88 PRO A CA 1
ATOM 705 C C . PRO A 1 88 ? -8.964 -13.416 -3.923 1.00 91.06 88 PRO A C 1
ATOM 707 O O . PRO A 1 88 ? -7.779 -13.244 -3.669 1.00 91.06 88 PRO A O 1
ATOM 710 N N . ALA A 1 89 ? -9.378 -13.984 -5.059 1.00 92.19 89 ALA A N 1
ATOM 711 C CA . ALA A 1 89 ? -8.483 -14.465 -6.117 1.00 92.19 89 ALA A CA 1
ATOM 712 C C . ALA A 1 89 ? -8.211 -13.417 -7.217 1.00 92.19 89 ALA A C 1
ATOM 714 O O . ALA A 1 89 ? -7.620 -13.732 -8.245 1.00 92.19 89 ALA A O 1
ATOM 715 N N . THR A 1 90 ? -8.687 -12.180 -7.048 1.00 95.81 90 THR A N 1
ATOM 716 C CA . THR A 1 90 ? -8.594 -11.127 -8.064 1.00 95.81 90 THR A CA 1
ATOM 717 C C . THR A 1 90 ? -7.757 -9.970 -7.548 1.00 95.81 90 THR A C 1
ATOM 719 O O . THR A 1 90 ? -8.088 -9.363 -6.528 1.00 95.81 90 THR A O 1
ATOM 722 N N . PHE A 1 91 ? -6.719 -9.616 -8.302 1.00 97.25 91 PHE A N 1
ATOM 723 C CA . PHE A 1 91 ? -5.791 -8.553 -7.944 1.00 97.25 91 PHE A CA 1
ATOM 724 C C . PHE A 1 91 ? -5.805 -7.438 -8.985 1.00 97.25 91 PHE A C 1
ATOM 726 O O . PHE A 1 91 ? -5.952 -7.667 -10.188 1.00 97.25 91 PHE A O 1
ATOM 733 N N . VAL A 1 92 ? -5.629 -6.206 -8.521 1.00 98.31 92 VAL A N 1
ATOM 734 C CA . VAL A 1 92 ? -5.399 -5.050 -9.390 1.00 98.31 92 VAL A CA 1
ATOM 735 C C . VAL A 1 92 ? -4.205 -4.240 -8.906 1.00 98.31 92 VAL A C 1
ATOM 737 O O . VAL A 1 92 ? -3.859 -4.270 -7.723 1.00 98.31 92 VAL A O 1
ATOM 740 N N . CYS A 1 93 ? -3.573 -3.505 -9.821 1.00 98.19 93 CYS A N 1
ATOM 741 C CA . CYS A 1 93 ? -2.546 -2.538 -9.454 1.00 98.19 93 CYS A CA 1
ATOM 742 C C . CYS A 1 93 ? -3.157 -1.349 -8.699 1.00 98.19 93 CYS A C 1
ATOM 744 O O . CYS A 1 93 ? -4.377 -1.158 -8.672 1.00 98.19 93 CYS A O 1
ATOM 746 N N . LEU A 1 94 ? -2.294 -0.517 -8.114 1.00 97.88 94 LEU A N 1
ATOM 747 C CA . LEU A 1 94 ? -2.725 0.640 -7.329 1.00 97.88 94 LEU A CA 1
ATOM 748 C C . LEU A 1 94 ? -3.482 1.689 -8.160 1.00 97.88 94 LEU A C 1
ATOM 750 O O . LEU A 1 94 ? -4.261 2.447 -7.598 1.00 97.88 94 LEU A O 1
ATOM 754 N N . GLU A 1 95 ? -3.294 1.712 -9.482 1.00 97.62 95 GLU A N 1
ATOM 755 C CA . GLU A 1 95 ? -4.000 2.623 -10.396 1.00 97.62 95 GLU A CA 1
ATOM 756 C C . GLU A 1 95 ? -5.427 2.150 -10.685 1.00 97.62 95 GLU A C 1
ATOM 758 O O . GLU A 1 95 ? -6.362 2.943 -10.702 1.00 97.62 95 GLU A O 1
ATOM 763 N N . HIS A 1 96 ? -5.614 0.837 -10.841 1.00 98.12 96 HIS A N 1
ATOM 764 C CA . HIS A 1 96 ? -6.899 0.228 -11.187 1.00 98.12 96 HIS A CA 1
ATOM 765 C C . HIS A 1 96 ? -7.739 -0.180 -9.967 1.00 98.12 96 HIS A C 1
ATOM 767 O O . HIS A 1 96 ? -8.765 -0.848 -10.105 1.00 98.12 96 HIS A O 1
ATOM 773 N N . TRP A 1 97 ? -7.335 0.226 -8.761 1.00 97.31 97 TRP A N 1
ATOM 774 C CA . TRP A 1 97 ? -7.987 -0.159 -7.508 1.00 97.31 97 TRP A CA 1
ATOM 775 C C . TRP A 1 97 ? -9.481 0.202 -7.447 1.00 97.31 97 TRP A C 1
ATOM 777 O O . TRP A 1 97 ? -10.256 -0.526 -6.821 1.00 97.31 97 TRP A O 1
ATOM 787 N N . GLU A 1 98 ? -9.901 1.304 -8.088 1.00 95.88 98 GLU A N 1
ATOM 788 C CA . GLU A 1 98 ? -11.305 1.746 -8.122 1.00 95.88 98 GLU A CA 1
ATOM 789 C C . GLU A 1 98 ? -12.196 0.769 -8.886 1.00 95.88 98 GLU A C 1
ATOM 791 O O . GLU A 1 98 ? -13.337 0.543 -8.481 1.00 95.88 98 GLU A O 1
ATOM 796 N N . HIS A 1 99 ? -11.636 0.117 -9.904 1.00 96.56 99 HIS A N 1
ATOM 797 C CA . HIS A 1 99 ? -12.328 -0.801 -10.802 1.00 96.56 99 HIS A CA 1
ATOM 798 C C . HIS A 1 99 ? -12.291 -2.260 -10.324 1.00 96.56 99 HIS A C 1
ATOM 800 O O . HIS A 1 99 ? -12.816 -3.145 -10.998 1.00 96.56 99 HIS A O 1
ATOM 806 N N . LEU A 1 100 ? -11.724 -2.534 -9.140 1.00 96.75 100 LEU A N 1
ATOM 807 C CA . LEU A 1 100 ? -11.663 -3.893 -8.602 1.00 96.75 100 LEU A CA 1
ATOM 808 C C . LEU A 1 100 ? -13.041 -4.480 -8.307 1.00 96.75 100 LEU A C 1
ATOM 810 O O . LEU A 1 100 ? -13.191 -5.686 -8.431 1.00 96.75 100 LEU A O 1
ATOM 814 N N . CYS A 1 101 ? -14.010 -3.698 -7.815 1.00 96.44 101 CYS A N 1
ATOM 815 C CA . CYS A 1 101 ? -15.388 -4.106 -7.471 1.00 96.44 101 CYS A CA 1
ATOM 816 C C . CYS A 1 101 ? -16.206 -2.918 -6.941 1.00 96.44 101 CYS A C 1
ATOM 818 O O . CYS A 1 101 ? -15.644 -1.883 -6.605 1.00 96.44 101 CYS A O 1
ATOM 820 N N . GLU A 1 102 ? -17.512 -3.097 -6.749 1.00 96.62 102 GLU A N 1
ATOM 821 C CA . GLU A 1 102 ? -18.414 -2.068 -6.197 1.00 96.62 102 GLU A CA 1
ATOM 822 C C . GLU A 1 102 ? -18.334 -1.922 -4.664 1.00 96.62 102 GLU A C 1
ATOM 824 O O . GLU A 1 102 ? -18.965 -1.049 -4.070 1.00 96.62 102 GLU A O 1
ATOM 829 N N . CYS A 1 103 ? -17.543 -2.760 -3.983 1.00 96.69 103 CYS A N 1
ATOM 830 C CA . CYS A 1 103 ? -17.362 -2.637 -2.539 1.00 96.69 103 CYS A CA 1
ATOM 831 C C . CYS A 1 103 ? -16.676 -1.318 -2.165 1.00 96.69 103 CYS A C 1
ATOM 833 O O . CYS A 1 103 ? -15.751 -0.861 -2.839 1.00 96.69 103 CYS A O 1
ATOM 835 N N . THR A 1 104 ? -17.052 -0.773 -1.006 1.00 95.12 104 THR A N 1
ATOM 836 C CA . THR A 1 104 ? -16.416 0.424 -0.446 1.00 95.12 104 THR A CA 1
ATOM 837 C C . THR A 1 104 ? -14.915 0.206 -0.187 1.00 95.12 104 THR A C 1
ATOM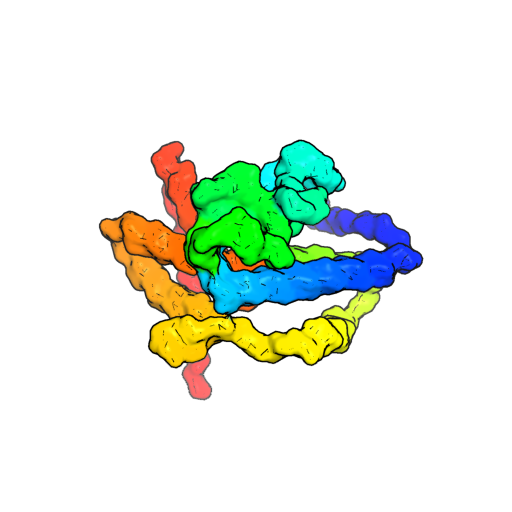 839 O O . THR A 1 104 ? -14.502 -0.918 0.125 1.00 95.12 104 THR A O 1
ATOM 842 N N . PRO A 1 105 ? -14.081 1.268 -0.222 1.00 93.88 105 PRO A N 1
ATOM 843 C CA . PRO A 1 105 ? -12.631 1.162 -0.006 1.00 93.88 105 PRO A CA 1
ATOM 844 C C . PRO A 1 105 ? -12.232 0.451 1.295 1.00 93.88 105 PRO A C 1
ATOM 846 O O . PRO A 1 105 ? -11.226 -0.245 1.335 1.00 93.88 105 PRO A O 1
ATOM 849 N N . ARG A 1 106 ? -13.066 0.535 2.342 1.00 90.94 106 ARG A N 1
ATOM 850 C CA . ARG A 1 106 ? -12.844 -0.132 3.639 1.00 90.94 106 ARG A CA 1
ATOM 851 C C . ARG A 1 106 ? -12.851 -1.666 3.570 1.00 90.94 106 ARG A C 1
ATOM 853 O O . ARG A 1 106 ? -12.323 -2.318 4.470 1.00 90.94 106 ARG A O 1
ATOM 860 N N . LYS A 1 107 ? -13.488 -2.249 2.547 1.00 93.56 107 LYS A N 1
ATOM 861 C CA . LYS A 1 107 ? -13.517 -3.704 2.300 1.00 93.56 107 LYS A CA 1
ATOM 862 C C . LYS A 1 107 ? -12.359 -4.176 1.412 1.00 93.56 107 LYS A C 1
ATOM 864 O O . LYS A 1 107 ? -12.220 -5.380 1.192 1.00 93.56 107 LYS A O 1
ATOM 869 N N . ARG A 1 108 ? -11.573 -3.248 0.864 1.00 95.75 108 ARG A N 1
ATOM 870 C CA . ARG A 1 108 ? -10.394 -3.526 0.042 1.00 95.75 108 ARG A CA 1
ATOM 871 C C . ARG A 1 108 ? -9.154 -3.540 0.935 1.00 95.75 108 ARG A C 1
ATOM 873 O O . ARG A 1 108 ? -9.131 -2.881 1.974 1.00 95.75 108 ARG A O 1
ATOM 880 N N . HIS A 1 109 ? -8.160 -4.322 0.543 1.00 94.88 109 HIS A N 1
ATOM 881 C CA . HIS A 1 109 ? -6.928 -4.554 1.284 1.00 94.88 109 HIS A CA 1
ATOM 882 C C . HIS A 1 109 ? -5.731 -4.245 0.383 1.00 94.88 109 HIS A C 1
ATOM 884 O O . HIS A 1 109 ? -5.713 -4.661 -0.777 1.00 94.88 109 HIS A O 1
ATOM 890 N N . LEU A 1 110 ? -4.753 -3.519 0.921 1.00 97.00 110 LEU A N 1
ATOM 891 C CA . LEU A 1 110 ? -3.478 -3.254 0.266 1.00 97.00 110 LEU A CA 1
ATOM 892 C C . LEU A 1 110 ? -2.514 -4.365 0.663 1.00 97.00 110 LEU A C 1
ATOM 894 O O . LEU A 1 110 ? -2.226 -4.550 1.843 1.00 97.00 110 LEU A O 1
ATOM 898 N N . LEU A 1 111 ? -2.007 -5.083 -0.320 1.00 95.88 111 LEU A N 1
ATOM 899 C CA . LEU A 1 111 ? -0.896 -6.000 -0.144 1.00 95.88 111 LEU A CA 1
ATOM 900 C C . LEU A 1 111 ? 0.370 -5.280 -0.585 1.00 95.88 111 LEU A C 1
ATOM 902 O O . LEU A 1 111 ? 0.359 -4.655 -1.644 1.00 95.88 111 LEU A O 1
ATOM 906 N N . TYR A 1 112 ? 1.435 -5.363 0.201 1.00 95.06 112 TYR A N 1
ATOM 907 C CA . TYR A 1 112 ? 2.722 -4.757 -0.130 1.00 95.06 112 TYR A CA 1
ATOM 908 C C . TYR A 1 112 ? 3.863 -5.722 0.176 1.00 95.06 112 TYR A C 1
ATOM 910 O O . TYR A 1 112 ? 3.785 -6.503 1.118 1.00 95.06 112 TYR A O 1
ATOM 918 N N . ARG A 1 113 ? 4.923 -5.688 -0.625 1.00 92.44 113 ARG A N 1
ATOM 919 C CA . ARG A 1 113 ? 6.102 -6.536 -0.423 1.00 92.44 113 ARG A CA 1
ATOM 920 C C . ARG A 1 113 ? 7.105 -5.909 0.534 1.00 92.44 113 ARG A C 1
ATOM 922 O O . ARG A 1 113 ? 7.593 -6.592 1.421 1.00 92.44 113 ARG A O 1
ATOM 929 N N . HIS A 1 114 ? 7.361 -4.618 0.344 1.00 91.31 114 HIS A N 1
ATOM 930 C CA . HIS A 1 114 ? 8.280 -3.832 1.160 1.00 91.31 114 HIS A CA 1
ATOM 931 C C . HIS A 1 114 ? 7.581 -2.588 1.704 1.00 91.31 114 HIS A C 1
ATOM 933 O O . HIS A 1 114 ? 6.767 -1.975 0.992 1.00 91.31 114 HIS A O 1
ATOM 939 N N . SER A 1 115 ? 7.867 -2.216 2.951 1.00 93.12 115 SER A N 1
ATOM 940 C CA . SER A 1 115 ? 7.447 -0.925 3.512 1.00 93.12 115 SER A CA 1
ATOM 941 C C . SER A 1 115 ? 8.122 0.227 2.756 1.00 93.12 115 SER A C 1
ATOM 943 O O . SER A 1 115 ? 9.092 0.024 2.023 1.00 93.12 115 SER A O 1
ATOM 945 N N . LEU A 1 116 ? 7.608 1.455 2.877 1.00 92.50 116 LEU A N 1
ATOM 946 C CA . LEU A 1 116 ? 8.298 2.596 2.266 1.00 92.50 116 LEU A CA 1
ATOM 947 C C . LEU A 1 116 ? 9.644 2.877 2.952 1.00 92.50 116 LEU A C 1
ATOM 949 O O . LEU A 1 116 ? 10.522 3.415 2.289 1.00 92.50 116 LEU A O 1
ATOM 953 N N . ALA A 1 117 ? 9.817 2.498 4.224 1.00 90.31 117 ALA A N 1
ATOM 954 C CA . ALA A 1 117 ? 11.103 2.587 4.919 1.00 90.31 117 ALA A CA 1
ATOM 955 C C . ALA A 1 117 ? 12.135 1.645 4.281 1.00 90.31 117 ALA A C 1
ATOM 957 O O . ALA A 1 117 ? 13.196 2.090 3.856 1.00 90.31 117 ALA A O 1
ATOM 958 N N . GLU A 1 118 ? 11.765 0.374 4.094 1.00 89.75 118 GLU A N 1
ATOM 959 C CA . GLU A 1 118 ? 12.611 -0.633 3.440 1.00 89.75 118 GLU A CA 1
ATOM 960 C C . GLU A 1 118 ? 12.959 -0.230 1.999 1.00 89.75 118 GLU A C 1
ATOM 962 O O . GLU A 1 118 ? 14.096 -0.379 1.560 1.00 89.75 118 GLU A O 1
ATOM 967 N N . LEU A 1 119 ? 11.995 0.315 1.246 1.00 89.81 119 LEU A N 1
ATOM 968 C CA . LEU A 1 119 ? 12.257 0.794 -0.113 1.00 89.81 119 LEU A CA 1
ATOM 969 C C . LEU A 1 119 ? 13.191 2.015 -0.140 1.00 89.81 119 LEU A C 1
ATOM 971 O O . LEU A 1 119 ? 14.025 2.092 -1.038 1.00 89.81 119 LEU A O 1
ATOM 975 N N . ASP A 1 120 ? 13.070 2.954 0.806 1.00 86.81 120 ASP A N 1
ATOM 976 C CA . ASP A 1 120 ? 13.973 4.115 0.911 1.00 86.81 120 ASP A CA 1
ATOM 977 C C . ASP A 1 120 ? 15.411 3.654 1.187 1.00 86.81 120 ASP A C 1
ATOM 979 O O . ASP A 1 120 ? 16.342 4.076 0.501 1.00 86.81 120 ASP A O 1
ATOM 983 N N . GLU A 1 121 ? 15.589 2.710 2.114 1.00 85.50 121 GLU A N 1
ATOM 984 C CA . GLU A 1 121 ? 16.892 2.116 2.426 1.00 85.50 121 GLU A CA 1
ATOM 985 C C . GLU A 1 121 ? 17.524 1.446 1.202 1.00 85.50 121 GLU A C 1
ATOM 987 O O . GLU A 1 121 ? 18.678 1.732 0.870 1.00 85.50 121 GLU A O 1
ATOM 992 N N . LEU A 1 122 ? 16.760 0.616 0.482 1.00 82.25 122 LEU A N 1
ATOM 993 C CA . LEU A 1 122 ? 17.231 -0.075 -0.722 1.00 82.25 122 LEU A CA 1
ATOM 994 C C . LEU A 1 122 ? 17.677 0.887 -1.828 1.00 82.25 122 LEU A C 1
ATOM 996 O O . LEU A 1 122 ? 18.588 0.559 -2.584 1.00 82.25 122 LEU A O 1
ATOM 1000 N N . ILE A 1 123 ? 17.064 2.068 -1.927 1.00 81.00 123 ILE A N 1
ATOM 1001 C CA . ILE A 1 123 ? 17.428 3.093 -2.915 1.00 81.00 123 ILE A CA 1
ATOM 1002 C C . ILE A 1 123 ? 18.642 3.903 -2.451 1.00 81.00 123 ILE A C 1
ATOM 1004 O O . ILE A 1 123 ? 19.441 4.333 -3.280 1.00 81.00 123 ILE A O 1
ATOM 1008 N N . CYS A 1 124 ? 18.834 4.068 -1.142 1.00 69.75 124 CYS A N 1
ATOM 1009 C CA . CYS A 1 124 ? 20.011 4.732 -0.583 1.00 69.75 124 CYS A CA 1
ATOM 1010 C C . CYS A 1 124 ? 21.286 3.869 -0.629 1.00 69.75 124 CYS A C 1
ATOM 1012 O O . CYS A 1 124 ? 22.386 4.414 -0.729 1.00 69.75 124 CYS A O 1
ATOM 1014 N N . MET A 1 125 ? 21.180 2.538 -0.574 1.00 61.97 125 MET A N 1
ATOM 1015 C CA . MET A 1 125 ? 22.338 1.631 -0.649 1.00 61.97 125 MET A CA 1
ATOM 1016 C C . MET A 1 125 ? 23.205 1.782 -1.919 1.00 61.97 125 MET A C 1
ATOM 1018 O O . MET A 1 125 ? 24.429 1.879 -1.776 1.00 61.97 125 MET A O 1
ATOM 1022 N N . PRO A 1 126 ? 22.651 1.855 -3.147 1.00 56.34 126 PRO A N 1
ATOM 1023 C CA . PRO A 1 126 ? 23.460 2.034 -4.351 1.00 56.34 126 PRO A CA 1
ATOM 1024 C C . PRO A 1 126 ? 24.201 3.380 -4.401 1.00 56.34 126 PRO A C 1
ATOM 1026 O O . PRO A 1 126 ? 25.253 3.457 -5.023 1.00 56.34 126 PRO A O 1
ATOM 1029 N N . GLU A 1 127 ? 23.747 4.435 -3.719 1.00 50.78 127 GLU A N 1
ATOM 1030 C CA . GLU A 1 127 ? 24.463 5.725 -3.710 1.00 50.78 127 GLU A CA 1
ATOM 1031 C C . GLU A 1 127 ? 25.790 5.657 -2.931 1.00 50.78 127 GLU A C 1
ATOM 1033 O O . GLU A 1 127 ? 26.799 6.225 -3.365 1.00 50.78 127 GLU A O 1
ATOM 1038 N N . ASN A 1 128 ? 25.811 4.899 -1.830 1.00 48.44 128 ASN A N 1
ATOM 1039 C CA . ASN A 1 128 ? 26.990 4.724 -0.976 1.00 48.44 128 ASN A CA 1
ATOM 1040 C C . ASN A 1 128 ? 28.009 3.730 -1.560 1.00 48.44 128 ASN A C 1
ATOM 1042 O O . ASN A 1 128 ? 29.206 3.872 -1.321 1.00 48.44 128 ASN A O 1
ATOM 1046 N N . ALA A 1 129 ? 27.551 2.739 -2.333 1.00 50.56 129 ALA A N 1
ATOM 1047 C CA . ALA A 1 129 ? 28.427 1.769 -2.995 1.00 50.56 129 ALA A CA 1
ATOM 1048 C C . ALA A 1 129 ? 29.053 2.310 -4.297 1.00 50.56 129 ALA A C 1
ATOM 1050 O O . ALA A 1 129 ? 30.122 1.857 -4.701 1.00 50.56 129 ALA A O 1
ATOM 1051 N N . ILE A 1 130 ? 28.405 3.281 -4.954 1.00 52.59 130 ILE A N 1
ATOM 1052 C CA . ILE A 1 130 ? 28.812 3.806 -6.272 1.00 52.59 130 ILE A CA 1
ATOM 1053 C C . ILE A 1 130 ? 29.608 5.116 -6.146 1.00 52.59 130 ILE A C 1
ATOM 1055 O O . ILE A 1 130 ? 30.367 5.475 -7.046 1.00 52.59 130 ILE A O 1
ATOM 1059 N N . SER A 1 131 ? 29.510 5.818 -5.013 1.00 46.41 131 SER A N 1
ATOM 1060 C CA . SER A 1 131 ? 30.349 6.980 -4.731 1.00 46.41 131 SER A CA 1
ATOM 1061 C C . SER A 1 131 ? 30.759 7.009 -3.262 1.00 46.41 131 SER A C 1
ATOM 1063 O O . SER A 1 131 ? 29.929 7.187 -2.377 1.00 46.41 131 SER A O 1
ATOM 1065 N N . GLY A 1 132 ? 32.057 6.887 -2.983 1.00 45.53 132 GLY A N 1
ATOM 1066 C CA . GLY A 1 132 ? 32.626 7.196 -1.669 1.00 45.53 132 GLY A CA 1
ATOM 1067 C C . GLY A 1 132 ? 32.557 8.697 -1.358 1.00 45.53 132 GLY A C 1
ATOM 1068 O O . GLY A 1 132 ? 33.590 9.336 -1.182 1.00 45.53 132 GLY A O 1
ATOM 1069 N N . CYS A 1 133 ? 31.362 9.296 -1.352 1.00 39.41 133 CYS A N 1
ATOM 1070 C CA . CYS A 1 133 ? 31.159 10.728 -1.175 1.00 39.41 133 CYS A CA 1
ATOM 1071 C C . CYS A 1 133 ? 30.142 11.020 -0.062 1.00 39.41 133 CYS A C 1
ATOM 1073 O O . CYS A 1 133 ? 28.973 10.652 -0.116 1.00 39.41 133 CYS A O 1
ATOM 1075 N N . SER A 1 134 ? 30.601 11.764 0.937 1.00 43.78 134 SER A N 1
ATOM 1076 C CA . SER A 1 134 ? 29.940 12.193 2.175 1.00 43.78 134 SER A CA 1
ATOM 1077 C C . SER A 1 134 ? 28.762 13.176 2.010 1.00 43.78 134 SER A C 1
ATOM 1079 O O . SER A 1 134 ? 28.371 13.843 2.967 1.00 43.78 134 SER A O 1
ATOM 1081 N N . ASN A 1 135 ? 28.149 13.271 0.826 1.00 42.75 135 ASN A N 1
ATOM 1082 C CA . ASN A 1 135 ? 27.117 14.267 0.511 1.00 42.75 135 ASN A CA 1
ATOM 1083 C C . ASN A 1 135 ? 25.686 13.691 0.439 1.00 42.75 135 ASN A C 1
ATOM 1085 O O . ASN A 1 135 ? 24.856 14.176 -0.330 1.00 42.75 135 ASN A O 1
ATOM 1089 N N . SER A 1 136 ? 25.345 12.721 1.297 1.00 48.56 136 SER A N 1
ATOM 1090 C CA . SER A 1 136 ? 24.037 12.027 1.284 1.00 48.56 136 SER A CA 1
ATOM 1091 C C . SER A 1 136 ? 22.816 12.896 1.642 1.00 48.56 136 SER A C 1
ATOM 1093 O O . SER A 1 136 ? 21.672 12.475 1.492 1.00 48.56 136 SER A O 1
ATOM 1095 N N . ARG A 1 137 ? 23.016 14.141 2.099 1.00 47.69 137 ARG A N 1
ATOM 1096 C CA . ARG A 1 137 ? 21.922 15.008 2.580 1.00 47.69 137 ARG A CA 1
ATOM 1097 C C . ARG A 1 137 ? 21.459 16.069 1.572 1.00 47.69 137 ARG A C 1
ATOM 1099 O O . ARG A 1 137 ? 20.300 16.470 1.614 1.00 47.69 137 ARG A O 1
ATOM 1106 N N . ARG A 1 138 ? 22.331 16.529 0.661 1.00 43.81 138 ARG A N 1
ATOM 1107 C CA . ARG A 1 138 ? 22.026 17.649 -0.263 1.00 43.81 138 ARG A CA 1
ATOM 1108 C C . ARG A 1 138 ? 21.329 17.210 -1.551 1.00 43.81 138 ARG A C 1
ATOM 1110 O O . ARG A 1 138 ? 20.455 17.916 -2.040 1.00 43.81 138 ARG A O 1
ATOM 1117 N N . GLN A 1 139 ? 21.662 16.034 -2.076 1.00 46.31 139 GLN A N 1
ATOM 1118 C CA . GLN A 1 139 ? 20.971 15.487 -3.250 1.00 46.31 139 GLN A CA 1
ATOM 1119 C C . GLN A 1 139 ? 19.568 14.988 -2.877 1.00 46.31 139 GLN A C 1
ATOM 1121 O O . GLN A 1 139 ? 18.612 15.200 -3.624 1.00 46.31 139 GLN A O 1
ATOM 1126 N N . ARG A 1 140 ? 19.439 14.465 -1.647 1.00 51.09 140 ARG A N 1
ATOM 1127 C CA . ARG A 1 140 ? 18.179 14.107 -0.988 1.00 51.09 140 ARG A CA 1
ATOM 1128 C C . ARG A 1 140 ? 17.215 15.291 -0.931 1.00 51.09 140 ARG A C 1
ATOM 1130 O O . ARG A 1 140 ? 16.074 15.129 -1.334 1.00 51.09 140 ARG A O 1
ATOM 1137 N N . SER A 1 141 ? 17.660 16.495 -0.548 1.00 49.22 141 SER A N 1
ATOM 1138 C CA . SER A 1 141 ? 16.767 17.664 -0.517 1.00 49.22 141 SER A CA 1
ATOM 1139 C C . SER A 1 141 ? 16.307 18.101 -1.907 1.00 49.22 141 SER A C 1
ATOM 1141 O O . SER A 1 141 ? 15.145 18.442 -2.052 1.00 49.22 141 SER A O 1
ATOM 1143 N N . LEU A 1 142 ? 17.158 18.055 -2.937 1.00 49.22 142 LEU A N 1
ATOM 1144 C CA . LEU A 1 142 ? 16.785 18.498 -4.289 1.00 49.22 142 LEU A CA 1
ATOM 1145 C C . LEU A 1 142 ? 15.880 17.493 -5.023 1.00 49.22 142 LEU A C 1
ATOM 1147 O O . LEU A 1 142 ? 14.921 17.890 -5.682 1.00 49.22 142 LEU A O 1
ATOM 1151 N N . LEU A 1 143 ? 16.131 16.187 -4.885 1.00 51.62 143 LEU A N 1
ATOM 1152 C CA . LEU A 1 143 ? 15.283 15.143 -5.479 1.00 51.62 143 LEU A CA 1
ATOM 1153 C C . LEU A 1 143 ? 13.966 14.979 -4.714 1.00 51.62 143 LEU A C 1
ATOM 1155 O O . LEU A 1 143 ? 12.910 14.868 -5.337 1.00 51.62 143 LEU A O 1
ATOM 1159 N N . GLN A 1 144 ? 14.004 15.060 -3.379 1.00 51.12 144 GLN A N 1
ATOM 1160 C CA . GLN A 1 144 ? 12.802 15.077 -2.550 1.00 51.12 144 GLN A CA 1
ATOM 1161 C C . GLN A 1 144 ? 11.977 16.345 -2.794 1.00 51.12 144 GLN A C 1
ATOM 1163 O O . GLN A 1 144 ? 10.760 16.230 -2.854 1.00 51.12 144 GLN A O 1
ATOM 1168 N N . GLN A 1 145 ? 12.593 17.514 -3.031 1.00 50.53 145 GLN A N 1
ATOM 1169 C CA . GLN A 1 145 ? 11.901 18.751 -3.444 1.00 50.53 145 GLN A CA 1
ATOM 1170 C C . GLN A 1 145 ? 11.249 18.637 -4.831 1.00 50.53 145 GLN A C 1
ATOM 1172 O O . GLN A 1 145 ? 10.127 19.101 -5.018 1.00 50.53 145 GLN A O 1
ATOM 1177 N N . ASN A 1 146 ? 11.886 17.964 -5.794 1.00 47.12 146 ASN A N 1
ATOM 1178 C CA . ASN A 1 146 ? 11.302 17.781 -7.128 1.00 47.12 146 ASN A CA 1
ATOM 1179 C C . ASN A 1 146 ? 10.128 16.785 -7.137 1.00 47.12 146 ASN A C 1
ATOM 1181 O O . ASN A 1 146 ? 9.125 17.028 -7.810 1.00 47.12 146 ASN A O 1
ATOM 1185 N N . LEU A 1 147 ? 10.207 15.711 -6.344 1.00 49.56 147 LEU A N 1
ATOM 1186 C CA . LEU A 1 147 ? 9.118 14.740 -6.147 1.00 49.56 147 LEU A CA 1
ATOM 1187 C C . LEU A 1 147 ? 7.942 15.309 -5.332 1.00 49.56 147 LEU A C 1
ATOM 1189 O O . LEU A 1 147 ? 6.836 14.783 -5.405 1.00 49.56 147 LEU A O 1
ATOM 1193 N N . SER A 1 148 ? 8.173 16.380 -4.568 1.00 46.44 148 SER A N 1
ATOM 1194 C CA . SER A 1 148 ? 7.192 17.009 -3.673 1.00 46.44 148 SER A CA 1
ATOM 1195 C C . SER A 1 148 ? 6.558 18.292 -4.235 1.00 46.44 148 SER A C 1
ATOM 1197 O O . SER A 1 148 ? 5.737 18.923 -3.568 1.00 46.44 148 SER A O 1
ATOM 1199 N N . SER A 1 149 ? 6.841 18.637 -5.499 1.00 37.44 149 SER A N 1
ATOM 1200 C CA . SER A 1 149 ? 6.204 19.766 -6.199 1.00 37.44 149 SER A CA 1
ATOM 1201 C C . SER A 1 149 ? 4.701 19.569 -6.474 1.00 37.44 149 SER A C 1
ATOM 1203 O O . SER A 1 149 ? 3.999 20.530 -6.786 1.00 37.44 149 SER A O 1
ATOM 1205 N N . THR A 1 150 ? 4.166 18.364 -6.257 1.00 42.09 150 THR A N 1
ATOM 1206 C CA . THR A 1 150 ? 2.722 18.108 -6.166 1.00 42.09 150 THR A CA 1
ATOM 1207 C C . THR A 1 150 ? 2.384 17.451 -4.823 1.00 42.09 150 THR A C 1
ATOM 1209 O O . THR A 1 150 ? 2.587 16.254 -4.652 1.00 42.09 150 THR A O 1
ATOM 1212 N N . ASP A 1 151 ? 1.843 18.242 -3.890 1.00 45.81 151 ASP A N 1
ATOM 1213 C CA . ASP A 1 151 ? 1.267 17.836 -2.591 1.00 45.81 151 ASP A CA 1
ATOM 1214 C C . ASP A 1 151 ? 2.255 17.367 -1.497 1.00 45.81 151 ASP A C 1
ATOM 1216 O O . ASP A 1 151 ? 2.039 16.353 -0.840 1.00 45.81 151 ASP A O 1
ATOM 1220 N N . SER A 1 152 ? 3.292 18.167 -1.202 1.00 45.09 152 SER A N 1
ATOM 1221 C CA . SER A 1 152 ? 4.082 18.086 0.049 1.00 45.09 152 SER A CA 1
ATOM 1222 C C . SER A 1 152 ? 3.297 18.507 1.308 1.00 45.09 152 SER A C 1
ATOM 1224 O O . SER A 1 152 ? 3.848 19.110 2.230 1.00 45.09 152 SER A O 1
ATOM 1226 N N . GLY A 1 153 ? 1.989 18.268 1.347 1.00 60.62 153 GLY A N 1
ATOM 1227 C CA . GLY A 1 153 ? 1.201 18.394 2.564 1.00 60.62 153 GLY A CA 1
ATOM 1228 C C . GLY A 1 153 ? 1.423 17.169 3.446 1.00 60.62 153 GLY A C 1
ATOM 1229 O O . GLY A 1 153 ? 1.585 16.058 2.945 1.00 60.62 153 GLY A O 1
ATOM 1230 N N . ALA A 1 154 ? 1.396 17.340 4.770 1.00 72.56 154 ALA A N 1
ATOM 1231 C CA . ALA A 1 154 ? 1.348 16.197 5.678 1.00 72.56 154 ALA A CA 1
ATOM 1232 C C . ALA A 1 154 ? 0.219 15.239 5.245 1.00 72.56 154 ALA A C 1
ATOM 1234 O O . ALA A 1 154 ? -0.900 15.686 4.960 1.00 72.56 154 ALA A O 1
ATOM 1235 N N . LEU A 1 155 ? 0.499 13.930 5.183 1.00 83.75 155 LEU A N 1
ATOM 1236 C CA . LEU A 1 155 ? -0.492 12.932 4.784 1.00 83.75 155 LEU A CA 1
ATOM 1237 C C . LEU A 1 155 ? -1.659 12.973 5.769 1.00 83.75 155 LEU A C 1
ATOM 1239 O O . LEU A 1 155 ? -1.531 12.507 6.896 1.00 83.75 155 LEU A O 1
ATOM 1243 N N . THR A 1 156 ? -2.785 13.560 5.367 1.00 85.69 156 THR A N 1
ATOM 1244 C CA . THR A 1 156 ? -3.916 13.820 6.263 1.00 85.69 156 THR A CA 1
ATOM 1245 C C . THR A 1 156 ? -5.188 13.138 5.792 1.00 85.69 156 THR A C 1
ATOM 1247 O O . THR A 1 156 ? -5.434 12.992 4.594 1.00 85.69 156 THR A O 1
ATOM 1250 N N . LYS A 1 157 ? -6.033 12.745 6.746 1.00 84.38 157 LYS A N 1
ATOM 1251 C CA . LYS A 1 157 ? -7.420 12.346 6.488 1.00 84.38 157 LYS A CA 1
ATOM 1252 C C . LYS A 1 157 ? -8.351 12.960 7.526 1.00 84.38 157 LYS A C 1
ATOM 1254 O O . LYS A 1 157 ? -7.944 13.285 8.641 1.00 84.38 157 LYS A O 1
ATOM 1259 N N . LYS A 1 158 ? -9.622 13.124 7.157 1.00 84.12 158 LYS A N 1
ATOM 1260 C CA . LYS A 1 158 ? -10.657 13.568 8.096 1.00 84.12 158 LYS A CA 1
ATOM 1261 C C . LYS A 1 158 ? -11.090 12.387 8.963 1.00 84.12 158 LYS A C 1
ATOM 1263 O O . LYS A 1 158 ? -11.598 11.392 8.447 1.00 84.12 158 LYS A O 1
ATOM 1268 N N . VAL A 1 159 ? -10.915 12.511 10.273 1.00 81.50 159 VAL A N 1
ATOM 1269 C CA . VAL A 1 159 ? -11.356 11.539 11.280 1.00 81.50 159 VAL A CA 1
ATOM 1270 C C . VAL A 1 159 ? -12.205 12.284 12.304 1.00 81.50 159 VAL A C 1
ATOM 1272 O O . VAL A 1 159 ? -11.763 13.281 12.863 1.00 81.50 159 VAL A O 1
ATOM 1275 N N . LYS A 1 160 ? -13.450 11.836 12.526 1.00 80.94 160 LYS A N 1
ATOM 1276 C CA . LYS A 1 160 ? -14.391 12.458 13.485 1.00 80.94 160 LYS A CA 1
ATOM 1277 C C . LYS A 1 160 ? -14.540 13.987 13.307 1.00 80.94 160 LYS A C 1
ATOM 1279 O O . LYS A 1 160 ? -14.612 14.729 14.275 1.00 80.94 160 LYS A O 1
ATOM 1284 N N . GLY A 1 161 ? -14.536 14.468 12.060 1.00 80.94 161 GLY A N 1
ATOM 1285 C CA . GLY A 1 161 ? -14.643 15.898 11.731 1.00 80.94 161 GLY A CA 1
ATOM 1286 C C . GLY A 1 161 ? -13.338 16.702 11.835 1.00 80.94 161 GLY A C 1
ATOM 1287 O O . GLY A 1 161 ? -13.274 17.800 11.290 1.00 80.94 161 GLY A O 1
ATOM 1288 N N . LYS A 1 162 ? -12.275 16.149 12.435 1.00 86.94 162 LYS A N 1
ATOM 1289 C CA . LYS A 1 162 ? -10.951 16.778 12.540 1.00 86.94 162 LYS A CA 1
ATOM 1290 C C . LYS A 1 162 ? -10.020 16.276 11.434 1.00 86.94 162 LYS A C 1
ATOM 1292 O O . LYS A 1 162 ? -10.024 15.093 11.093 1.00 86.94 162 LYS A O 1
ATOM 1297 N N . GLN A 1 163 ? -9.212 17.164 10.860 1.00 88.12 163 GLN A N 1
ATOM 1298 C CA . GLN A 1 163 ? -8.104 16.756 9.997 1.00 88.12 163 GLN A CA 1
ATOM 1299 C C . GLN A 1 163 ? -6.969 16.232 10.882 1.00 88.12 163 GLN A C 1
ATOM 1301 O O . GLN A 1 163 ? -6.510 16.939 11.775 1.00 88.12 163 GLN A O 1
ATOM 1306 N N . MET A 1 164 ? -6.550 14.992 10.651 1.00 88.38 164 MET A N 1
ATOM 1307 C CA . MET A 1 164 ? -5.457 14.350 11.383 1.00 88.38 164 MET A CA 1
ATOM 1308 C C . MET A 1 164 ? -4.412 13.875 10.377 1.00 88.38 164 MET A C 1
ATOM 1310 O O . MET A 1 164 ? -4.777 13.366 9.310 1.00 88.38 164 MET A O 1
ATOM 1314 N N . THR A 1 165 ? -3.131 14.043 10.695 1.00 90.00 165 THR A N 1
ATOM 1315 C CA . THR A 1 165 ? -2.030 13.462 9.916 1.00 90.00 165 THR A CA 1
ATOM 1316 C C . THR A 1 165 ? -1.906 11.960 10.202 1.00 90.00 165 THR A C 1
ATOM 1318 O O . THR A 1 165 ? -2.393 11.472 11.222 1.00 90.00 165 THR A O 1
ATOM 1321 N N . LEU A 1 166 ? -1.252 11.203 9.317 1.00 87.44 166 LEU A N 1
ATOM 1322 C CA . LEU A 1 166 ? -0.939 9.791 9.555 1.00 87.44 166 LEU A CA 1
ATOM 1323 C C . LEU A 1 166 ? -0.118 9.620 10.843 1.00 87.44 166 LEU A C 1
ATOM 1325 O O . LEU A 1 166 ? -0.441 8.749 11.642 1.00 87.44 166 LEU A O 1
ATOM 1329 N N . ALA A 1 167 ? 0.868 10.495 11.073 1.00 87.75 167 ALA A N 1
ATOM 1330 C CA . ALA A 1 167 ? 1.694 10.490 12.283 1.00 87.75 167 ALA A CA 1
ATOM 1331 C C . ALA A 1 167 ? 0.871 10.759 13.548 1.00 87.75 167 ALA A C 1
ATOM 1333 O O . ALA A 1 167 ? 0.968 10.008 14.509 1.00 87.75 167 ALA A O 1
ATOM 1334 N N . GLN A 1 168 ? -0.030 11.746 13.517 1.00 89.62 168 GLN A N 1
ATOM 1335 C CA . GLN A 1 168 ? -0.926 12.027 14.644 1.00 89.62 168 GLN A CA 1
ATOM 1336 C C . GLN A 1 168 ? -1.834 10.838 14.971 1.00 89.62 168 GLN A C 1
ATOM 1338 O O . GLN A 1 168 ? -2.118 10.575 16.135 1.00 89.62 168 GLN A O 1
ATOM 1343 N N . LEU A 1 169 ? -2.286 10.102 13.954 1.00 90.00 169 LEU A N 1
ATOM 1344 C CA . LEU A 1 169 ? -3.082 8.894 14.161 1.00 90.00 169 LEU A CA 1
ATOM 1345 C C . LEU A 1 169 ? -2.255 7.743 14.734 1.00 90.00 169 LEU A C 1
ATOM 1347 O O . LEU A 1 169 ? -2.785 6.969 15.526 1.00 90.00 169 LEU A O 1
ATOM 1351 N N . ALA A 1 170 ? -0.985 7.629 14.349 1.00 89.69 170 ALA A N 1
ATOM 1352 C CA . ALA A 1 170 ? -0.068 6.658 14.931 1.00 89.69 170 ALA A CA 1
ATOM 1353 C C . ALA A 1 170 ? 0.235 6.990 16.399 1.00 89.69 170 ALA A C 1
ATOM 1355 O O . ALA A 1 170 ? 0.167 6.106 17.244 1.00 89.69 170 ALA A O 1
ATOM 1356 N N . GLU A 1 171 ? 0.479 8.260 16.729 1.00 88.88 171 GLU A N 1
ATOM 1357 C CA . GLU A 1 171 ? 0.667 8.733 18.108 1.00 88.88 171 GLU A CA 1
ATOM 1358 C C . GLU A 1 171 ? -0.572 8.479 18.979 1.00 88.88 171 GLU A C 1
ATOM 1360 O O . GLU A 1 171 ? -0.460 7.946 20.086 1.00 88.88 171 GLU A O 1
ATOM 1365 N N . GLU A 1 172 ? -1.767 8.808 18.475 1.00 89.88 172 GLU A N 1
ATOM 1366 C CA . GLU A 1 172 ? -3.029 8.522 19.166 1.00 89.88 172 GLU A CA 1
ATOM 1367 C C . GLU A 1 172 ? -3.212 7.012 19.372 1.00 89.88 172 GLU A C 1
ATOM 1369 O O . GLU A 1 172 ? -3.606 6.573 20.457 1.00 89.88 172 GLU A O 1
ATOM 1374 N N . TRP A 1 173 ? -2.894 6.207 18.354 1.00 91.19 173 TRP A N 1
ATOM 1375 C CA . TRP A 1 173 ? -2.936 4.753 18.460 1.00 91.19 173 TRP A CA 1
ATOM 1376 C C . TRP A 1 173 ? -1.960 4.243 19.522 1.00 91.19 173 TRP A C 1
ATOM 1378 O O . TRP A 1 173 ? -2.394 3.492 20.388 1.00 91.19 173 TRP A O 1
ATOM 1388 N N . LEU A 1 174 ? -0.704 4.702 19.531 1.00 88.00 174 LEU A N 1
ATOM 1389 C CA . LEU A 1 174 ? 0.320 4.310 20.509 1.00 88.00 174 LEU A CA 1
ATOM 1390 C C . LEU A 1 174 ? -0.127 4.600 21.947 1.00 88.00 174 LEU A C 1
ATOM 1392 O O . LEU A 1 174 ? -0.014 3.749 22.831 1.00 88.00 174 LEU A O 1
ATOM 1396 N N . LEU A 1 175 ? -0.691 5.787 22.188 1.00 87.56 175 LEU A N 1
ATOM 1397 C CA . LEU A 1 175 ? -1.177 6.176 23.512 1.00 87.56 175 LEU A CA 1
ATOM 1398 C C . LEU A 1 175 ? -2.323 5.271 23.996 1.00 87.56 175 LEU A C 1
ATOM 1400 O O . LEU A 1 175 ? -2.405 4.935 25.182 1.00 87.56 175 LEU A O 1
ATOM 1404 N N . ASN A 1 176 ? -3.211 4.875 23.085 1.00 85.56 176 ASN A N 1
ATOM 1405 C CA . ASN A 1 176 ? -4.340 4.000 23.389 1.00 85.56 176 ASN A CA 1
ATOM 1406 C C . ASN A 1 176 ? -3.912 2.534 23.522 1.00 85.56 176 ASN A C 1
ATOM 1408 O O . ASN A 1 176 ? -4.362 1.838 24.434 1.00 85.56 176 ASN A O 1
ATOM 1412 N N . SER A 1 177 ? -3.017 2.069 22.654 1.00 83.50 177 SER A N 1
ATOM 1413 C CA . SER A 1 177 ? -2.552 0.688 22.610 1.00 83.50 177 SER A CA 1
ATOM 1414 C C . SER A 1 177 ? -1.719 0.339 23.838 1.00 83.50 177 SER A C 1
ATOM 1416 O O . SER A 1 177 ? -1.891 -0.746 24.382 1.00 83.50 177 SER A O 1
ATOM 1418 N N . CYS A 1 178 ? -0.901 1.264 24.357 1.00 78.69 178 CYS A N 1
ATOM 1419 C CA . CYS A 1 178 ? -0.173 1.077 25.617 1.00 78.69 178 CYS A CA 1
ATOM 1420 C C . CYS A 1 178 ? -1.104 0.701 26.778 1.00 78.69 178 CYS A C 1
ATOM 1422 O O . CYS A 1 178 ? -0.781 -0.186 27.562 1.00 78.69 178 CYS A O 1
ATOM 1424 N N . LYS A 1 179 ? -2.293 1.312 26.853 1.00 80.56 179 LYS A N 1
ATOM 1425 C CA . LYS A 1 179 ? -3.296 0.971 27.873 1.00 80.56 179 LYS A CA 1
ATOM 1426 C C . LYS A 1 179 ? -3.894 -0.413 27.632 1.00 80.56 179 LYS A C 1
ATOM 1428 O O . LYS A 1 179 ? -4.109 -1.152 28.581 1.00 80.56 179 LYS A O 1
ATOM 1433 N N . ILE A 1 180 ? -4.147 -0.774 26.373 1.00 79.19 180 ILE A N 1
ATOM 1434 C CA . ILE A 1 180 ? -4.711 -2.081 26.000 1.00 79.19 180 ILE A CA 1
ATOM 1435 C C . ILE A 1 180 ? -3.719 -3.210 26.301 1.00 79.19 180 ILE A C 1
ATOM 1437 O O . ILE A 1 180 ? -4.117 -4.225 26.861 1.00 79.19 180 ILE A O 1
ATOM 1441 N N . PHE A 1 181 ? -2.435 -3.031 25.981 1.00 73.69 181 PHE A N 1
ATOM 1442 C CA . PHE A 1 181 ? -1.397 -4.043 26.205 1.00 73.69 181 PHE A CA 1
ATOM 1443 C C . PHE A 1 181 ? -1.030 -4.229 27.681 1.00 73.69 181 PHE A C 1
ATOM 1445 O O . PHE A 1 181 ? -0.519 -5.280 28.051 1.00 73.69 181 PHE A O 1
ATOM 1452 N N . GLN A 1 182 ? -1.323 -3.244 28.531 1.00 73.88 182 GLN A N 1
ATOM 1453 C CA . GLN A 1 182 ? -1.175 -3.360 29.985 1.00 73.88 182 GLN A CA 1
ATOM 1454 C C . GLN A 1 182 ? -2.339 -4.113 30.653 1.00 73.88 182 GLN A C 1
ATOM 1456 O O . GLN A 1 182 ? -2.234 -4.483 31.821 1.00 73.88 182 GLN A O 1
ATOM 1461 N N . LEU A 1 183 ? -3.446 -4.354 29.941 1.00 70.56 183 LEU A N 1
ATOM 1462 C CA . LEU A 1 183 ? -4.619 -5.047 30.472 1.00 70.56 183 LEU A CA 1
ATOM 1463 C C . LEU A 1 183 ? -4.571 -6.540 30.121 1.00 70.56 183 LEU A C 1
ATOM 1465 O O . LEU A 1 183 ? -4.555 -6.930 28.958 1.00 70.56 183 LEU A O 1
ATOM 1469 N N . SER A 1 184 ? -4.629 -7.392 31.141 1.00 60.28 184 SER A N 1
ATOM 1470 C CA . SER A 1 184 ? -4.410 -8.841 31.051 1.00 60.28 184 SER A CA 1
ATOM 1471 C C . SER A 1 184 ? -5.566 -9.673 30.464 1.00 60.28 184 SER A C 1
ATOM 1473 O O . SER A 1 184 ? -5.425 -10.888 30.366 1.00 60.28 184 SER A O 1
ATOM 1475 N N . PHE A 1 185 ? -6.703 -9.083 30.061 1.00 59.88 185 PHE A N 1
ATOM 1476 C CA . PHE A 1 185 ? -7.949 -9.868 29.926 1.00 59.88 185 PHE A CA 1
ATOM 1477 C C . PHE A 1 185 ? -8.810 -9.675 28.665 1.00 59.88 185 PHE A C 1
ATOM 1479 O O . PHE A 1 185 ? -9.805 -10.384 28.527 1.00 59.88 185 PHE A O 1
ATOM 1486 N N . SER A 1 186 ? -8.483 -8.791 27.711 1.00 69.06 186 SER A N 1
ATOM 1487 C CA . SER A 1 186 ? -9.348 -8.595 26.525 1.00 69.06 186 SER A CA 1
ATOM 1488 C C . SER A 1 186 ? -8.671 -8.959 25.204 1.00 69.06 186 SER A C 1
ATOM 1490 O O . SER A 1 186 ? -8.118 -8.110 24.503 1.00 69.06 186 SER A O 1
ATOM 1492 N N . SER A 1 187 ? -8.793 -10.237 24.824 1.00 77.56 187 SER A N 1
ATOM 1493 C CA . SER A 1 187 ? -8.321 -10.770 23.535 1.00 77.56 187 SER A CA 1
ATOM 1494 C C . SER A 1 187 ? -8.874 -9.985 22.330 1.00 77.56 187 SER A C 1
ATOM 1496 O O . SER A 1 187 ? -8.145 -9.688 21.385 1.00 77.56 187 SER A O 1
ATOM 1498 N N . ASN A 1 188 ? -10.142 -9.554 22.381 1.00 81.00 188 ASN A N 1
ATOM 1499 C CA . ASN A 1 188 ? -10.760 -8.796 21.288 1.00 81.00 188 ASN A CA 1
ATOM 1500 C C . ASN A 1 188 ? -10.241 -7.350 21.192 1.00 81.00 188 ASN A C 1
ATOM 1502 O O . ASN A 1 188 ? -10.051 -6.843 20.087 1.00 81.00 188 ASN A O 1
ATOM 1506 N N . ALA A 1 189 ? -9.986 -6.681 22.324 1.00 82.06 189 ALA A N 1
ATOM 1507 C CA . ALA A 1 189 ? -9.401 -5.336 22.318 1.00 82.06 189 ALA A CA 1
ATOM 1508 C C . ALA A 1 189 ? -7.988 -5.354 21.723 1.00 82.06 189 ALA A C 1
ATOM 1510 O O . ALA A 1 189 ? -7.653 -4.508 20.897 1.00 82.06 189 ALA A O 1
ATOM 1511 N N . TYR A 1 190 ? -7.206 -6.373 22.074 1.00 83.38 190 TYR A N 1
ATOM 1512 C CA . TYR A 1 190 ? -5.878 -6.603 21.525 1.00 83.38 190 TYR A CA 1
ATOM 1513 C C . TYR A 1 190 ? -5.912 -6.865 20.012 1.00 83.38 190 TYR A C 1
ATOM 1515 O O . TYR A 1 190 ? -5.221 -6.197 19.242 1.00 83.38 190 TYR A O 1
ATOM 1523 N N . ALA A 1 191 ? -6.782 -7.774 19.558 1.00 82.75 191 ALA A N 1
ATOM 1524 C CA . ALA A 1 191 ? -6.944 -8.073 18.137 1.00 82.75 191 ALA A CA 1
ATOM 1525 C C . ALA A 1 191 ? -7.383 -6.844 17.322 1.00 82.75 191 ALA A C 1
ATOM 1527 O O . ALA A 1 191 ? -6.942 -6.662 16.187 1.00 82.75 191 ALA A O 1
ATOM 1528 N N . ASN A 1 192 ? -8.236 -5.985 17.884 1.00 85.50 192 ASN A N 1
ATOM 1529 C CA . ASN A 1 192 ? -8.647 -4.743 17.231 1.00 85.50 192 ASN A CA 1
ATOM 1530 C C . ASN A 1 192 ? -7.513 -3.716 17.189 1.00 85.50 192 ASN A C 1
ATOM 1532 O O . ASN A 1 192 ? -7.289 -3.132 16.132 1.00 85.50 192 ASN A O 1
ATOM 1536 N N . ALA A 1 193 ? -6.753 -3.559 18.277 1.00 86.12 193 ALA A N 1
ATOM 1537 C CA . ALA A 1 193 ? -5.587 -2.681 18.304 1.00 86.12 193 ALA A CA 1
ATOM 1538 C C . ALA A 1 193 ? -4.567 -3.077 17.224 1.00 86.12 193 ALA A C 1
ATOM 1540 O O . ALA A 1 193 ? -4.120 -2.219 16.467 1.00 86.12 193 ALA A O 1
ATOM 1541 N N . LEU A 1 194 ? -4.270 -4.373 17.074 1.00 84.81 194 LEU A N 1
ATOM 1542 C CA . LEU A 1 194 ? -3.380 -4.862 16.014 1.00 84.81 194 LEU A CA 1
ATOM 1543 C C . LEU A 1 194 ? -3.938 -4.608 14.607 1.00 84.81 194 LEU A C 1
ATOM 1545 O O . LEU A 1 194 ? -3.204 -4.164 13.728 1.00 84.81 194 LEU A O 1
ATOM 1549 N N . LYS A 1 195 ? -5.239 -4.833 14.384 1.00 85.31 195 LYS A N 1
ATOM 1550 C CA . LYS A 1 195 ? -5.887 -4.521 13.095 1.00 85.31 195 LYS A CA 1
ATOM 1551 C C . 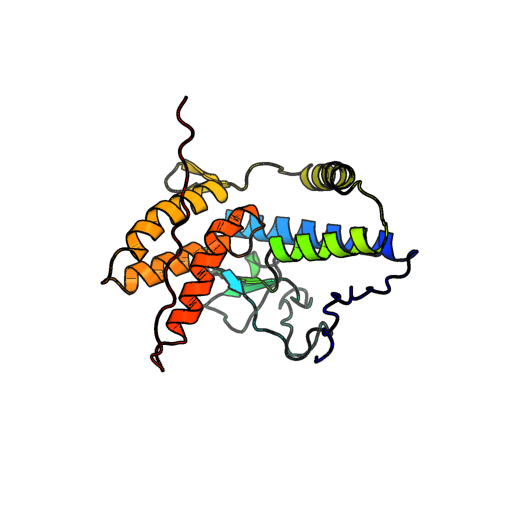LYS A 1 195 ? -5.813 -3.035 12.755 1.00 85.31 195 LYS A C 1
ATOM 1553 O O . LYS A 1 195 ? -5.649 -2.684 11.591 1.00 85.31 195 LYS A O 1
ATOM 1558 N N . GLU A 1 196 ? -5.945 -2.160 13.746 1.00 87.00 196 GLU A N 1
ATOM 1559 C CA . GLU A 1 196 ? -5.801 -0.717 13.552 1.00 87.00 196 GLU A CA 1
ATOM 1560 C C . GLU A 1 196 ? -4.360 -0.326 13.221 1.00 87.00 196 GLU A C 1
ATOM 1562 O O . GLU A 1 196 ? -4.159 0.556 12.385 1.00 87.00 196 GLU A O 1
ATOM 1567 N N . ALA A 1 197 ? -3.377 -1.011 13.812 1.00 88.75 197 ALA A N 1
ATOM 1568 C CA . ALA A 1 197 ? -1.956 -0.756 13.599 1.00 88.75 197 ALA A CA 1
ATOM 1569 C C . ALA A 1 197 ? -1.501 -1.027 12.157 1.00 88.75 197 ALA A C 1
ATOM 1571 O O . ALA A 1 197 ? -0.617 -0.345 11.641 1.00 88.75 197 ALA A O 1
ATOM 1572 N N . GLN A 1 198 ? -2.133 -1.991 11.477 1.00 86.38 198 GLN A N 1
ATOM 1573 C CA . GLN A 1 198 ? -1.801 -2.365 10.095 1.00 86.38 198 GLN A CA 1
ATOM 1574 C C . GLN A 1 198 ? -1.771 -1.151 9.155 1.00 86.38 198 GLN A C 1
ATOM 1576 O O . GLN A 1 198 ? -0.904 -1.051 8.286 1.00 86.38 198 GLN A O 1
ATOM 1581 N N . GLN A 1 199 ? -2.644 -0.163 9.372 1.00 88.94 199 GLN A N 1
ATOM 1582 C CA . GLN A 1 199 ? -2.721 1.028 8.523 1.00 88.94 199 GLN A CA 1
ATOM 1583 C C . GLN A 1 199 ? -1.439 1.885 8.501 1.00 88.94 199 GLN A C 1
ATOM 1585 O O . GLN A 1 199 ? -1.373 2.795 7.677 1.00 88.94 199 GLN A O 1
ATOM 1590 N N . PHE A 1 200 ? -0.472 1.628 9.388 1.00 91.00 200 PHE A N 1
ATOM 1591 C CA . PHE A 1 200 ? 0.793 2.360 9.506 1.00 91.00 200 PHE A CA 1
ATOM 1592 C C . PHE A 1 200 ? 1.994 1.591 8.925 1.00 91.00 200 PHE A C 1
ATOM 1594 O O . PHE A 1 200 ? 2.954 2.206 8.475 1.00 91.00 200 PHE A O 1
ATOM 1601 N N . LEU A 1 201 ? 1.931 0.257 8.868 1.00 88.75 201 LEU A N 1
ATOM 1602 C CA . LEU A 1 201 ? 3.097 -0.613 8.622 1.00 88.75 201 LEU A CA 1
ATOM 1603 C C . LEU A 1 201 ? 3.655 -0.577 7.191 1.00 88.75 201 LEU A C 1
ATOM 1605 O O . LEU A 1 201 ? 4.758 -1.049 6.938 1.00 88.75 201 LEU A O 1
ATOM 1609 N N . TRP A 1 202 ? 2.889 -0.045 6.240 1.00 90.94 202 TRP A N 1
ATOM 1610 C CA . TRP A 1 202 ? 3.343 0.130 4.859 1.00 90.94 202 TRP A CA 1
ATOM 1611 C C . TRP A 1 202 ? 4.115 1.441 4.650 1.00 90.94 202 TRP A C 1
ATOM 1613 O O . TRP A 1 202 ? 4.691 1.607 3.571 1.00 90.94 202 TRP A O 1
ATOM 1623 N N . SER A 1 203 ? 4.067 2.372 5.617 1.00 89.81 203 SER A N 1
ATOM 1624 C CA . SER A 1 203 ? 4.608 3.736 5.508 1.00 89.81 203 SER A CA 1
ATOM 1625 C C . SER A 1 203 ? 6.133 3.777 5.655 1.00 89.81 203 SER A C 1
ATOM 1627 O O . SER A 1 203 ? 6.790 2.736 5.687 1.00 89.81 203 SER A O 1
ATOM 1629 N N . GLY A 1 204 ? 6.701 4.986 5.653 1.00 85.81 204 GLY A N 1
ATOM 1630 C CA . GLY A 1 204 ? 8.125 5.218 5.853 1.00 8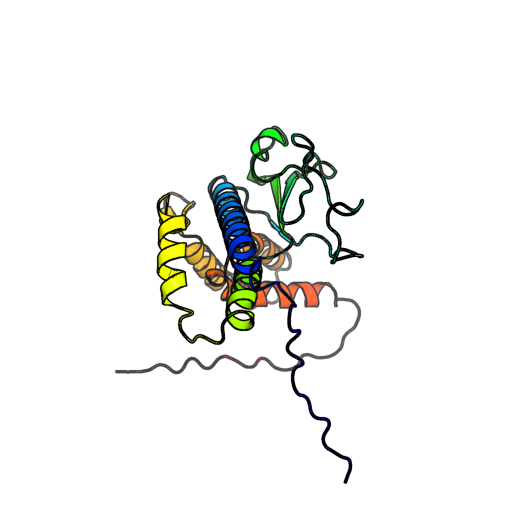5.81 204 GLY A CA 1
ATOM 1631 C C . GLY A 1 204 ? 8.537 5.159 7.322 1.00 85.81 204 GLY A C 1
ATOM 1632 O O . GLY A 1 204 ? 7.732 4.840 8.203 1.00 85.81 204 GLY A O 1
ATOM 1633 N N . SER A 1 205 ? 9.796 5.520 7.573 1.00 80.88 205 SER A N 1
ATOM 1634 C CA . SER A 1 205 ? 10.427 5.490 8.898 1.00 80.88 205 SER A CA 1
ATOM 1635 C C . SER A 1 205 ? 9.694 6.340 9.943 1.00 80.88 205 SER A C 1
ATOM 1637 O O . SER A 1 205 ? 9.842 6.151 11.146 1.00 80.88 205 SER A O 1
ATOM 1639 N N . GLU A 1 206 ? 8.844 7.277 9.512 1.00 78.25 206 GLU A N 1
ATOM 1640 C CA . GLU A 1 206 ? 7.947 8.011 10.405 1.00 78.25 206 GLU A CA 1
ATOM 1641 C C . GLU A 1 206 ? 6.989 7.108 11.211 1.00 78.25 206 GLU A C 1
ATOM 1643 O O . GLU A 1 206 ? 6.463 7.551 12.231 1.00 78.25 206 GLU A O 1
ATOM 1648 N N . MET A 1 207 ? 6.761 5.861 10.778 1.00 85.19 207 MET A N 1
ATOM 1649 C CA . MET A 1 207 ? 5.921 4.875 11.471 1.00 85.19 207 MET A CA 1
ATOM 1650 C C . MET A 1 207 ? 6.718 3.801 12.226 1.00 85.19 207 MET A C 1
ATOM 1652 O O . MET A 1 207 ? 6.106 2.909 12.820 1.00 85.19 207 MET A O 1
ATOM 1656 N N . ASP A 1 208 ? 8.050 3.889 12.277 1.00 79.38 208 ASP A N 1
ATOM 1657 C CA . ASP A 1 208 ? 8.904 2.921 12.981 1.00 79.38 208 ASP A CA 1
ATOM 1658 C C . ASP A 1 208 ? 8.505 2.670 14.442 1.00 79.38 208 ASP A C 1
ATOM 1660 O O . ASP A 1 208 ? 8.567 1.518 14.863 1.00 79.38 208 ASP A O 1
ATOM 1664 N N . PRO A 1 209 ? 8.010 3.652 15.226 1.00 79.88 209 PRO A N 1
ATOM 1665 C CA . PRO 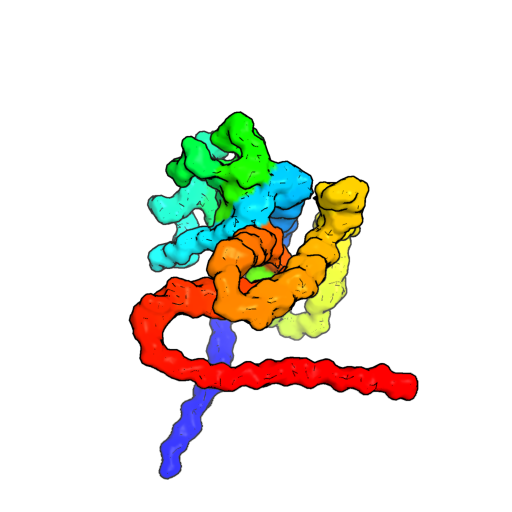A 1 209 ? 7.549 3.383 16.589 1.00 79.88 209 PRO A CA 1
ATOM 1666 C C . PRO A 1 209 ? 6.381 2.381 16.691 1.00 79.88 209 PRO A C 1
ATOM 1668 O O . PRO A 1 209 ? 6.198 1.760 17.737 1.00 79.88 209 PRO A O 1
ATOM 1671 N N . VAL A 1 210 ? 5.583 2.207 15.629 1.00 79.81 210 VAL A N 1
ATOM 1672 C CA . VAL A 1 210 ? 4.454 1.257 15.590 1.00 79.81 210 VAL A CA 1
ATOM 1673 C C . VAL A 1 210 ? 4.924 -0.159 15.244 1.00 79.81 210 VAL A C 1
ATOM 1675 O O . VAL A 1 210 ? 4.392 -1.135 15.779 1.00 79.81 210 VAL A O 1
ATOM 1678 N N . SER A 1 211 ? 5.923 -0.288 14.368 1.00 74.56 211 SER A N 1
ATOM 1679 C CA . SER A 1 211 ? 6.334 -1.561 13.763 1.00 74.56 211 SER A CA 1
ATOM 1680 C C . SER A 1 211 ? 6.750 -2.640 14.782 1.00 74.56 211 SER A C 1
ATOM 1682 O O . SER A 1 211 ? 6.177 -3.734 14.729 1.00 74.56 211 SER A O 1
ATOM 1684 N N . PRO A 1 212 ? 7.646 -2.386 15.763 1.00 68.56 212 PRO A N 1
ATOM 1685 C CA . PRO A 1 212 ? 8.052 -3.388 16.751 1.00 68.56 212 PRO A CA 1
ATOM 1686 C C . PRO A 1 212 ? 6.869 -3.949 17.541 1.00 68.56 212 PRO A C 1
ATOM 1688 O O . PRO A 1 212 ? 6.769 -5.156 17.752 1.00 68.56 212 PRO A O 1
ATOM 1691 N N . ILE A 1 213 ? 5.927 -3.084 17.924 1.00 69.06 213 ILE A N 1
ATOM 1692 C CA . ILE A 1 213 ? 4.754 -3.469 18.711 1.00 69.06 213 ILE A CA 1
ATOM 1693 C C . ILE A 1 213 ? 3.896 -4.478 17.941 1.00 69.06 213 ILE A C 1
ATOM 1695 O O . ILE A 1 213 ? 3.331 -5.387 18.541 1.00 69.06 213 ILE A O 1
ATOM 1699 N N . VAL A 1 214 ? 3.808 -4.376 16.616 1.00 64.75 214 VAL A N 1
ATOM 1700 C CA . VAL A 1 214 ? 3.035 -5.332 15.814 1.00 64.75 214 VAL A CA 1
ATOM 1701 C C . VAL A 1 214 ? 3.812 -6.634 15.580 1.00 64.75 214 VAL A C 1
ATOM 1703 O O . VAL A 1 214 ? 3.237 -7.716 15.720 1.00 64.75 214 VAL A O 1
ATOM 1706 N N . TYR A 1 215 ? 5.118 -6.563 15.307 1.00 62.50 215 TYR A N 1
ATOM 1707 C CA . TYR A 1 215 ? 5.951 -7.745 15.045 1.00 62.50 215 TYR A CA 1
ATOM 1708 C C . TYR A 1 215 ? 6.125 -8.665 16.267 1.00 62.50 215 TYR A C 1
ATOM 1710 O O . TYR A 1 215 ? 5.935 -9.877 16.142 1.00 62.50 215 TYR A O 1
ATOM 1718 N N . TYR A 1 216 ? 6.399 -8.125 17.462 1.00 57.91 216 TYR A N 1
ATOM 1719 C CA . TYR A 1 216 ? 6.540 -8.935 18.689 1.00 57.91 216 TYR A CA 1
ATOM 1720 C C . TYR A 1 216 ? 5.255 -9.704 19.049 1.00 57.91 216 TYR A C 1
ATOM 1722 O O . TYR A 1 216 ? 5.285 -10.813 19.590 1.00 57.91 216 TYR A O 1
ATOM 1730 N N . ASN A 1 217 ? 4.108 -9.136 18.692 1.00 54.72 217 ASN A N 1
ATOM 1731 C CA . ASN A 1 217 ? 2.792 -9.679 19.000 1.00 54.72 217 ASN A CA 1
ATOM 1732 C C . ASN A 1 217 ? 2.316 -10.725 17.967 1.00 54.72 217 ASN A C 1
ATOM 1734 O O . ASN A 1 217 ? 1.655 -11.702 18.333 1.00 54.72 217 ASN A O 1
ATOM 1738 N N . HIS A 1 218 ? 2.720 -10.598 16.697 1.00 50.78 218 HIS A N 1
ATOM 1739 C CA . HIS A 1 218 ? 2.535 -11.655 15.693 1.00 50.78 218 HIS A CA 1
ATOM 1740 C C . HIS A 1 218 ? 3.354 -12.919 16.012 1.00 50.78 218 HIS A C 1
ATOM 1742 O O . HIS A 1 218 ? 2.861 -14.029 15.829 1.00 50.78 218 HIS A O 1
ATOM 1748 N N . LEU A 1 219 ? 4.563 -12.779 16.565 1.00 35.72 219 LEU A N 1
ATOM 1749 C CA . LEU A 1 219 ? 5.375 -13.921 17.013 1.00 35.72 219 LEU A CA 1
ATOM 1750 C C . LEU A 1 219 ? 4.765 -14.629 18.237 1.00 35.72 219 LEU A C 1
ATOM 1752 O O . LEU A 1 219 ? 4.712 -15.856 18.275 1.00 35.72 219 LEU A O 1
ATOM 1756 N N . SER A 1 220 ? 4.211 -13.867 19.184 1.00 36.34 220 SER A N 1
ATOM 1757 C CA . SER A 1 220 ? 3.577 -14.408 20.402 1.00 36.34 220 SER A CA 1
ATOM 1758 C C . SER A 1 220 ? 2.259 -15.161 20.135 1.00 36.34 220 SER A C 1
ATOM 1760 O O . SER A 1 220 ? 1.860 -16.033 20.907 1.00 36.34 220 SER A O 1
ATOM 1762 N N . SER A 1 221 ? 1.577 -14.849 19.028 1.00 36.62 221 SER A N 1
ATOM 1763 C CA . SER A 1 221 ? 0.345 -15.532 18.598 1.00 36.62 221 SER A CA 1
ATOM 1764 C C . SER A 1 221 ? 0.603 -16.781 17.743 1.00 36.62 221 SER A C 1
ATOM 1766 O O . SER A 1 221 ? -0.259 -17.654 17.676 1.00 36.62 221 SER A O 1
ATOM 1768 N N . HIS A 1 222 ? 1.799 -16.923 17.161 1.00 35.59 222 HIS A N 1
ATOM 1769 C CA . HIS A 1 222 ? 2.264 -18.177 16.553 1.00 35.59 222 HIS A CA 1
ATOM 1770 C C . HIS A 1 222 ? 2.970 -19.112 17.552 1.00 35.59 222 HIS A C 1
ATOM 1772 O O . HIS A 1 222 ? 3.083 -20.305 17.282 1.00 35.59 222 HIS A O 1
ATOM 1778 N N . SER A 1 223 ? 3.390 -18.614 18.723 1.00 31.81 223 SER A N 1
ATOM 1779 C CA . SER A 1 223 ? 4.035 -19.407 19.780 1.00 31.81 223 SER A CA 1
ATOM 1780 C C . SER A 1 223 ? 3.072 -19.956 20.842 1.00 31.81 223 SER A C 1
ATOM 1782 O O . SER A 1 223 ? 3.517 -20.465 21.870 1.00 31.81 223 SER A O 1
ATOM 1784 N N . SER A 1 224 ? 1.751 -19.915 20.623 1.00 35.72 224 SER A N 1
ATOM 1785 C CA . SER A 1 224 ? 0.748 -20.529 21.519 1.00 35.72 224 SER A CA 1
ATOM 1786 C C . SER A 1 224 ? 0.710 -22.069 21.424 1.00 35.72 224 SER A C 1
ATOM 1788 O O . SER A 1 224 ? -0.346 -22.688 21.510 1.00 35.72 224 SER A O 1
ATOM 1790 N N . GLY A 1 225 ? 1.877 -22.683 21.235 1.00 32.47 225 GLY A N 1
ATOM 1791 C CA . GLY A 1 225 ? 2.118 -24.117 21.151 1.00 32.47 225 GLY A CA 1
ATOM 1792 C C . GLY A 1 225 ? 3.563 -24.426 21.540 1.00 32.47 225 GLY A C 1
ATOM 1793 O O . GLY A 1 225 ? 4.322 -24.939 20.729 1.00 32.47 225 GLY A O 1
ATOM 1794 N N . GLY A 1 226 ? 3.966 -24.058 22.758 1.00 27.72 226 GLY A N 1
ATOM 1795 C CA . GLY A 1 226 ? 5.283 -24.398 23.305 1.00 27.72 226 GLY A CA 1
ATOM 1796 C C . GLY A 1 226 ? 5.789 -23.343 24.277 1.00 27.72 226 GLY A C 1
ATOM 1797 O O . GLY A 1 226 ? 6.327 -22.320 23.867 1.00 27.72 226 GLY A O 1
ATOM 1798 N N . GLY A 1 227 ? 5.596 -23.577 25.575 1.00 36.09 227 GLY A N 1
ATOM 1799 C CA . GLY A 1 227 ? 6.100 -22.687 26.614 1.00 36.09 227 GLY A CA 1
ATOM 1800 C C . GLY A 1 227 ? 7.618 -22.758 26.730 1.00 36.09 227 GLY A C 1
ATOM 1801 O O . GLY A 1 227 ? 8.139 -23.835 26.977 1.00 36.09 227 GLY A O 1
ATOM 1802 N N . PHE A 1 228 ? 8.294 -21.614 26.626 1.00 29.56 228 PHE A N 1
ATOM 1803 C CA . PHE A 1 228 ? 9.581 -21.331 27.268 1.00 29.56 228 PHE A CA 1
ATOM 1804 C C . PHE A 1 228 ? 9.673 -19.825 27.573 1.00 29.56 228 PHE A C 1
ATOM 1806 O O . PHE A 1 228 ? 9.076 -19.001 26.885 1.00 29.56 228 PHE A O 1
ATOM 1813 N N . GLY A 1 229 ? 10.328 -19.505 28.693 1.00 28.81 229 GLY A N 1
ATOM 1814 C CA . GLY A 1 229 ? 10.183 -18.263 29.454 1.00 28.81 229 GLY A CA 1
ATOM 1815 C C . GLY A 1 229 ? 10.609 -16.954 28.779 1.00 28.81 229 GLY A C 1
ATOM 1816 O O . GLY A 1 229 ? 11.471 -16.906 27.908 1.00 28.81 229 GLY A O 1
ATOM 1817 N N . LEU A 1 230 ? 9.988 -15.880 29.274 1.00 31.06 230 LEU A N 1
ATOM 1818 C CA . LEU A 1 230 ? 10.277 -14.472 28.998 1.00 31.06 230 LEU A CA 1
ATOM 1819 C C . LEU A 1 230 ? 11.737 -14.106 29.342 1.00 31.06 230 LEU A C 1
ATOM 1821 O O . LEU A 1 230 ? 12.134 -14.293 30.494 1.00 31.06 230 LEU A O 1
ATOM 1825 N N . PRO A 1 231 ? 12.509 -13.476 28.438 1.00 32.62 231 PRO A N 1
ATOM 1826 C CA . PRO A 1 231 ? 13.595 -12.590 28.826 1.00 32.62 231 PRO A CA 1
ATOM 1827 C C . PRO A 1 231 ? 13.055 -11.173 29.091 1.00 32.62 231 PRO A C 1
ATOM 1829 O O . PRO A 1 231 ? 12.132 -10.700 28.429 1.00 32.62 231 PRO A O 1
ATOM 1832 N N . GLY A 1 232 ? 13.612 -10.528 30.118 1.00 29.00 232 GLY A N 1
ATOM 1833 C CA . GLY A 1 232 ? 13.082 -9.330 30.766 1.00 29.00 232 GLY A CA 1
ATOM 1834 C C . GLY A 1 232 ? 12.893 -8.095 29.880 1.00 29.00 232 GLY A C 1
ATOM 1835 O O . GLY A 1 232 ? 13.701 -7.773 29.012 1.00 29.00 232 GLY A O 1
ATOM 1836 N N . LEU A 1 233 ? 11.820 -7.369 30.194 1.00 32.72 233 LEU A N 1
ATOM 1837 C CA . LEU A 1 233 ? 11.557 -5.995 29.779 1.00 32.72 233 LEU A CA 1
ATOM 1838 C C . LEU A 1 233 ? 12.721 -5.086 30.199 1.00 32.72 233 LEU A C 1
ATOM 1840 O O . LEU A 1 233 ? 12.900 -4.812 31.386 1.00 32.72 233 LEU A O 1
ATOM 1844 N N . VAL A 1 234 ? 13.481 -4.573 29.232 1.00 31.84 234 VAL A N 1
ATOM 1845 C CA . VAL A 1 234 ? 14.301 -3.375 29.443 1.00 31.84 234 VAL A CA 1
ATOM 1846 C C . VAL A 1 234 ? 13.393 -2.171 29.215 1.00 31.84 234 VAL A C 1
ATOM 1848 O O . VAL A 1 234 ? 13.033 -1.844 28.086 1.00 31.84 234 VAL A O 1
ATOM 1851 N N . SER A 1 235 ? 12.981 -1.536 30.309 1.00 27.50 235 SER A N 1
ATOM 1852 C CA . SER A 1 235 ? 12.270 -0.259 30.289 1.00 27.50 235 SER A CA 1
ATOM 1853 C C . SER A 1 235 ? 13.153 0.826 29.655 1.00 27.50 235 SER A C 1
ATOM 1855 O O . SER A 1 235 ? 14.294 0.989 30.092 1.00 27.50 235 SER A O 1
ATOM 1857 N N . PRO A 1 236 ? 12.666 1.625 28.690 1.00 30.08 236 PRO A N 1
ATOM 1858 C CA . PRO A 1 236 ? 13.390 2.808 28.254 1.00 30.08 236 PRO A CA 1
ATOM 1859 C C . PRO A 1 236 ? 13.292 3.881 29.347 1.00 30.08 236 PRO A C 1
ATOM 1861 O O . PRO A 1 236 ? 12.244 4.489 29.566 1.00 30.08 236 PRO A O 1
ATOM 1864 N N . THR A 1 237 ? 14.393 4.113 30.059 1.00 29.19 237 THR A N 1
ATOM 1865 C CA . THR A 1 237 ? 14.570 5.283 30.924 1.00 29.19 237 THR A CA 1
ATOM 1866 C C . THR A 1 237 ? 14.573 6.546 30.069 1.00 29.19 237 THR A C 1
ATOM 1868 O O . THR A 1 237 ? 15.582 6.901 29.463 1.00 29.19 237 THR A O 1
ATOM 1871 N N . VAL A 1 238 ? 13.440 7.244 30.034 1.00 33.47 238 VAL A N 1
ATOM 1872 C CA . VAL A 1 238 ? 13.380 8.653 29.638 1.00 33.47 238 VAL A CA 1
ATOM 1873 C C . VAL A 1 238 ? 13.882 9.466 30.827 1.00 33.47 238 VAL A C 1
ATOM 1875 O O . VAL A 1 238 ? 13.183 9.613 31.827 1.00 33.47 238 VAL A O 1
ATOM 1878 N N . SER A 1 239 ? 15.112 9.968 30.748 1.00 26.66 239 SER A N 1
ATOM 1879 C CA . SER A 1 239 ? 15.611 10.957 31.703 1.00 26.66 239 SER A CA 1
ATOM 1880 C C . SER A 1 239 ? 14.927 12.307 31.439 1.00 26.66 239 SER A C 1
ATOM 1882 O O . SER A 1 239 ? 15.049 12.831 30.328 1.00 26.66 239 SER A O 1
ATOM 1884 N N . PRO A 1 240 ? 14.232 12.910 32.417 1.00 29.94 240 PRO A N 1
ATOM 1885 C CA . PRO A 1 240 ? 13.725 14.265 32.275 1.00 29.94 240 PRO A CA 1
ATOM 1886 C C . PRO A 1 240 ? 14.889 15.250 32.439 1.00 29.94 240 PRO A C 1
ATOM 1888 O O . PRO A 1 240 ? 15.503 15.326 33.502 1.00 29.94 240 PRO A O 1
ATOM 1891 N N . LYS A 1 241 ? 15.200 16.026 31.395 1.00 31.45 241 LYS A N 1
ATOM 1892 C CA . LYS A 1 241 ? 15.954 17.272 31.579 1.00 31.45 241 LYS A CA 1
ATOM 1893 C C . LYS A 1 241 ? 15.001 18.292 32.197 1.00 31.45 241 LYS A C 1
ATOM 1895 O O . LYS A 1 241 ? 14.084 18.767 31.534 1.00 31.45 241 LYS A O 1
ATOM 1900 N N . ILE A 1 242 ? 15.202 18.557 33.482 1.00 34.12 242 ILE A N 1
ATOM 1901 C CA . ILE A 1 242 ? 14.582 19.651 34.225 1.00 34.12 242 ILE A CA 1
ATOM 1902 C C . ILE A 1 242 ? 15.537 20.848 34.134 1.00 34.12 242 ILE A C 1
ATOM 1904 O O . ILE A 1 242 ? 16.692 20.694 34.516 1.00 34.12 242 ILE A O 1
ATOM 1908 N N . VAL A 1 243 ? 14.989 21.967 33.635 1.00 39.91 243 VAL A N 1
ATOM 1909 C CA . VAL A 1 243 ? 15.430 23.384 33.693 1.00 39.91 243 VAL A CA 1
ATOM 1910 C C . VAL A 1 243 ? 16.859 23.698 33.247 1.00 39.91 243 VAL A C 1
ATOM 1912 O O . VAL A 1 243 ? 17.821 23.387 33.977 1.00 39.91 243 VAL A O 1
#

Foldseek 3Di:
DDDDDPPDPPPPLPPDDLVCLVVVLVVLLVVLLVVQVLLLVLVQQPLQAEDEQDDDPDPVDFDDPSFDAAPPPRDTQQFKWKDFPVGRPHTHHSVCNVVRDPDRSPRMYMYGHAASARSVVVSLSSVVSSDVDPPSPVVCVVSVVVSCPDPPDQSWYQDPNDIDHPLRQLVVLVVVVVVVVVDDDDPPSNVVSLRNLNSLRNYHPSNVVSVVVNVVVVVVVVVPDDDDDDDDDPDPDPDDPDD